Protein AF-A0A962AYL9-F1 (afdb_monomer)

Mean predicted aligned error: 18.07 Å

Foldseek 3Di:
DDDDDDDDDDDDDDDDDDDDDDDDDDDDDDDDDDDDDDDDDDDDDDDDDDDDPDPPPPPPPPPQQKAKAKDWDFADDPDDPDDTDTWIKIKIKGFDADLLRATQKMWIWIATPVVRWIKIKMWHFDDPDPQFDAPVPDDPPDGGDGQDDDDPDDDDDDFKWKDFDPDPDTDGWGFDDADNGTTMTMDTDDVVVVVSLQPGQWIWMFGAGPVRDTDTRDIGGSVCVNVNVVHDHDDPVVVVVVSVVVNVVSVVVVVVVVVVVVVVVVVVVPPPPPDDDDDD

Sequence (280 aa):
MQNSSQQSRGIARPALILGGLAGMSLALVFAMTVPVFAQAEKKAPAKPAAKKAAPAKKKDGAQNIWVKLCGKQTVAPKKQGDKPTQRELCSTQVESLDPLGRFHIVVRLAKVTSTKEQALEVSLPHLPIPVFAREKGAPKDAKPKQVGARSSSFIIPAGVRVKVDDDKDAIKLNFGACDPFGCLASAAVDDKVIKRLKSGKQIAIHAIDISGVAIPFQVLPLTGFTAAYDGKAIDAKTFADGRKALYQQIEANRKAALEQMRMQQEATKDPAKKAAPAKK

Radius of gyration: 34.33 Å; Cα contacts (8 Å, |Δi|>4): 352; chains: 1; bounding box: 93×89×80 Å

Solvent-accessible surface area (backbone atoms only — not comparable to full-atom values): 17731 Å² total; per-residue (Å²): 135,88,80,90,81,90,80,94,83,83,91,79,87,88,87,84,92,86,88,89,85,88,86,80,90,83,90,86,88,86,86,86,88,86,81,90,86,88,85,82,89,82,89,86,85,89,83,82,90,75,84,75,74,73,80,76,77,78,71,90,60,85,72,53,67,32,43,18,42,61,46,78,44,74,41,78,46,96,49,97,87,54,73,67,47,76,41,48,36,37,29,36,31,36,73,44,61,44,87,85,61,47,70,53,36,37,42,33,41,39,33,34,68,87,77,69,48,33,32,43,34,40,36,35,44,73,73,90,58,60,36,56,42,68,62,94,84,63,60,95,83,62,74,60,46,80,50,56,82,66,92,82,86,82,87,90,66,49,30,34,36,42,21,48,58,87,52,90,68,57,50,68,24,41,66,77,50,71,59,100,71,25,35,36,20,39,29,81,48,54,73,66,57,50,52,49,52,55,74,32,62,29,37,39,38,23,45,24,43,77,87,70,49,73,44,79,74,53,73,45,72,29,64,42,37,49,58,20,63,76,42,76,59,53,55,70,66,61,51,51,53,52,50,52,52,50,51,52,49,37,52,51,52,47,53,52,51,52,52,51,52,50,54,52,52,60,64,66,71,66,81,81,86,83,83,80,79,91,78,130

pLDDT: mean 71.16, std 21.51, range [31.34, 95.25]

Nearest PDB structures (foldseek):
  3dtd-assembly1_F-1  TM=7.902E-01  e=2.410E-07  Bartonella henselae
  3dtd-assembly1_G-2  TM=7.879E-01  e=4.880E-07  Bartonella henselae
  3dtd-assembly1_C-2  TM=7.717E-01  e=3.720E-07  Bartonella henselae
  5jqm-assembly1_B  TM=3.328E-01  e=7.556E+00  Saccharomyces cerevisiae S288C
  2ant-assembly1_L  TM=1.566E-01  e=1.945E+00  Homo sapiens

Structure (mmCIF, N/CA/C/O backbone):
data_AF-A0A962AYL9-F1
#
_entry.id   AF-A0A962AYL9-F1
#
loop_
_atom_site.group_PDB
_atom_site.id
_atom_site.type_symbol
_atom_site.label_atom_id
_atom_site.label_alt_id
_atom_site.label_comp_id
_atom_site.label_asym_id
_atom_site.label_entity_id
_atom_site.label_seq_id
_atom_site.pdbx_PDB_ins_code
_atom_site.Cartn_x
_atom_site.Cartn_y
_atom_site.Cartn_z
_atom_site.occupancy
_atom_site.B_iso_or_equiv
_atom_site.auth_seq_id
_atom_site.auth_comp_id
_atom_site.auth_asym_id
_atom_site.auth_atom_id
_atom_site.pdbx_PDB_model_num
ATOM 1 N N . MET A 1 1 ? -33.327 -46.385 -20.287 1.00 36.50 1 MET A N 1
ATOM 2 C CA . MET A 1 1 ? -33.214 -47.670 -21.012 1.00 36.50 1 MET A CA 1
ATOM 3 C C . MET A 1 1 ? -31.763 -47.767 -21.485 1.00 36.50 1 MET A C 1
ATOM 5 O O . MET A 1 1 ? -31.365 -46.897 -22.241 1.00 36.50 1 MET A O 1
ATOM 9 N N . GLN A 1 2 ? -30.880 -48.401 -20.691 1.00 40.69 2 GLN A N 1
ATOM 10 C CA . GLN A 1 2 ? -30.245 -49.724 -20.947 1.00 40.69 2 GLN A CA 1
ATOM 11 C C . GLN A 1 2 ? -29.537 -49.772 -22.317 1.00 40.69 2 GLN A C 1
ATOM 13 O O . GLN A 1 2 ? -30.178 -49.511 -23.322 1.00 40.69 2 GLN A O 1
ATOM 18 N N . ASN A 1 3 ? -28.231 -50.047 -22.435 1.00 31.53 3 ASN A N 1
ATOM 19 C CA . ASN A 1 3 ? -27.569 -51.332 -22.142 1.00 31.53 3 ASN A CA 1
ATOM 20 C C . ASN A 1 3 ? -26.022 -51.135 -22.221 1.00 31.53 3 ASN A C 1
ATOM 22 O O . ASN A 1 3 ? -25.577 -50.410 -23.107 1.00 31.53 3 ASN A O 1
ATOM 26 N N . SER A 1 4 ? -25.207 -51.528 -21.223 1.00 43.94 4 SER A N 1
ATOM 27 C CA . SER A 1 4 ? -24.360 -52.760 -21.131 1.00 43.94 4 SER A CA 1
ATOM 28 C C . SER A 1 4 ? -23.570 -53.098 -22.414 1.00 43.94 4 SER A C 1
ATOM 30 O O . SER A 1 4 ? -24.131 -53.009 -23.493 1.00 43.94 4 SER A O 1
ATOM 32 N N . SER A 1 5 ? -22.334 -53.608 -22.462 1.00 44.56 5 SER A N 1
ATOM 33 C CA . SER A 1 5 ? -21.314 -54.103 -21.516 1.00 44.56 5 SER A CA 1
ATOM 34 C C . SER A 1 5 ? -20.246 -54.836 -22.368 1.00 44.56 5 SER A C 1
ATOM 36 O O . SER A 1 5 ? -20.579 -55.251 -23.474 1.00 44.56 5 SER A O 1
ATOM 38 N N . GLN A 1 6 ? -19.071 -55.135 -21.783 1.00 44.03 6 GLN A N 1
ATOM 39 C CA . GLN A 1 6 ? -18.087 -56.177 -22.187 1.00 44.03 6 GLN A CA 1
ATOM 40 C C . GLN A 1 6 ? -17.076 -55.842 -23.308 1.00 44.03 6 GLN A C 1
ATOM 42 O O . GLN A 1 6 ? -17.406 -55.118 -24.231 1.00 44.03 6 GLN A O 1
ATOM 47 N N . GLN A 1 7 ? -15.827 -56.342 -23.351 1.00 42.25 7 GLN A N 1
ATOM 48 C CA . GLN A 1 7 ? -14.963 -57.209 -22.510 1.00 42.25 7 GLN A CA 1
ATOM 49 C C . GLN A 1 7 ? -13.513 -57.063 -23.060 1.00 42.25 7 GLN A C 1
ATOM 51 O O . GLN A 1 7 ? -13.340 -56.878 -24.257 1.00 42.25 7 GLN A O 1
ATOM 56 N N . SER A 1 8 ? -12.469 -56.989 -22.223 1.00 38.44 8 SER A N 1
ATOM 57 C CA . SER A 1 8 ? -11.479 -58.055 -21.914 1.00 38.44 8 SER A CA 1
ATOM 58 C C . SER A 1 8 ? -10.698 -58.700 -23.082 1.00 38.44 8 SER A C 1
ATOM 60 O O . SER A 1 8 ? -11.289 -59.369 -23.922 1.00 38.44 8 SER A O 1
ATOM 62 N N . ARG A 1 9 ? -9.357 -58.578 -23.028 1.00 39.06 9 ARG A N 1
ATOM 63 C CA . ARG A 1 9 ? -8.266 -59.525 -23.410 1.00 39.06 9 ARG A CA 1
ATOM 64 C C . ARG A 1 9 ? -6.948 -58.745 -23.199 1.00 39.06 9 ARG A C 1
ATOM 66 O O . ARG A 1 9 ? -6.816 -57.667 -23.754 1.00 39.06 9 ARG A O 1
ATOM 73 N N . GLY A 1 10 ? -5.982 -59.084 -22.346 1.00 33.75 10 GLY A N 1
ATOM 74 C CA . GLY A 1 10 ? -5.480 -60.383 -21.906 1.00 33.75 10 GLY A CA 1
ATOM 75 C C . GLY A 1 10 ? -4.159 -60.683 -22.634 1.00 33.75 10 GLY A C 1
ATOM 76 O O . GLY A 1 10 ? -4.129 -60.540 -23.850 1.00 33.75 10 GLY A O 1
ATOM 77 N N . ILE A 1 11 ? -3.154 -61.189 -21.893 1.00 39.00 11 ILE A N 1
ATOM 78 C CA . ILE A 1 11 ? -1.879 -61.813 -22.344 1.00 39.00 11 ILE A CA 1
ATOM 79 C C . ILE A 1 11 ? -0.700 -60.825 -22.497 1.00 39.00 11 ILE A C 1
ATOM 81 O O . ILE A 1 11 ? -0.854 -59.787 -23.118 1.00 39.00 11 ILE A O 1
ATOM 85 N N . ALA A 1 12 ? 0.547 -61.062 -22.079 1.00 34.09 12 ALA A N 1
ATOM 86 C CA . ALA A 1 12 ? 1.230 -61.845 -21.040 1.00 34.09 12 ALA A CA 1
ATOM 87 C C . ALA A 1 12 ? 2.724 -61.447 -21.148 1.00 34.09 12 ALA A C 1
ATOM 89 O O . ALA A 1 12 ? 3.190 -61.067 -22.221 1.00 34.09 12 ALA A O 1
ATOM 90 N N . ARG A 1 13 ? 3.478 -61.531 -20.046 1.00 45.16 13 ARG A N 1
ATOM 91 C CA . ARG A 1 13 ? 4.953 -61.434 -20.024 1.00 45.16 13 ARG A CA 1
ATOM 92 C C . ARG A 1 13 ? 5.595 -62.627 -20.757 1.00 45.16 13 ARG A C 1
ATOM 94 O O . ARG A 1 13 ? 4.969 -63.683 -20.835 1.00 45.16 13 ARG A O 1
ATOM 101 N N . PRO A 1 14 ? 6.878 -62.517 -21.143 1.00 46.50 14 PRO A N 1
ATOM 102 C CA . PRO A 1 14 ? 7.852 -63.299 -20.377 1.00 46.50 14 PRO A CA 1
ATOM 103 C C . PRO A 1 14 ? 9.180 -62.582 -20.088 1.00 46.50 14 PRO A C 1
ATOM 105 O O . PRO A 1 14 ? 9.607 -61.660 -20.778 1.00 46.50 14 PRO A O 1
ATOM 108 N N . ALA A 1 15 ? 9.819 -63.070 -19.028 1.00 39.53 15 ALA A N 1
ATOM 109 C CA . ALA A 1 15 ? 11.219 -62.896 -18.669 1.00 39.53 15 ALA A CA 1
ATOM 110 C C . ALA A 1 15 ? 11.976 -64.200 -18.991 1.00 39.53 15 ALA A C 1
ATOM 112 O O . ALA A 1 15 ? 11.380 -65.257 -18.812 1.00 39.53 15 ALA A O 1
ATOM 113 N N . LEU A 1 16 ? 13.251 -64.131 -19.406 1.00 38.41 16 LEU A N 1
ATOM 114 C CA . LEU A 1 16 ? 14.389 -64.964 -18.941 1.00 38.41 16 LEU A CA 1
ATOM 115 C C . LEU A 1 16 ? 15.680 -64.572 -19.720 1.00 38.41 16 LEU A C 1
ATOM 117 O O . LEU A 1 16 ? 15.619 -64.485 -20.940 1.00 38.41 16 LEU A O 1
ATOM 121 N N . ILE A 1 17 ? 16.747 -64.041 -19.095 1.00 39.75 17 ILE A N 1
ATOM 122 C CA . ILE A 1 17 ? 17.986 -64.674 -18.545 1.00 39.75 17 ILE A CA 1
ATOM 123 C C . ILE A 1 17 ? 18.868 -65.426 -19.585 1.00 39.75 17 ILE A C 1
ATOM 125 O O . ILE A 1 17 ? 18.411 -66.434 -20.107 1.00 39.75 17 ILE A O 1
ATOM 129 N N . LEU A 1 18 ? 20.138 -65.006 -19.814 1.00 37.59 18 LEU A N 1
ATOM 130 C CA . LEU A 1 18 ? 21.408 -65.674 -19.380 1.00 37.59 18 LEU A CA 1
ATOM 131 C C . LEU A 1 18 ? 22.696 -65.183 -20.103 1.00 37.59 18 LEU A C 1
ATOM 133 O O . LEU A 1 18 ? 22.715 -65.068 -21.321 1.00 37.59 18 LEU A O 1
ATOM 137 N N . GLY A 1 19 ? 23.790 -65.054 -19.326 1.00 31.81 19 GLY A N 1
ATOM 138 C CA . GLY A 1 19 ? 25.213 -65.155 -19.736 1.00 31.81 19 GLY A CA 1
ATOM 139 C C . GLY A 1 19 ? 25.899 -63.833 -20.128 1.00 31.81 19 GLY A C 1
ATOM 140 O O . GLY A 1 19 ? 25.446 -63.169 -21.042 1.00 31.81 19 GLY A O 1
ATOM 141 N N . GLY A 1 20 ? 26.982 -63.332 -19.521 1.00 32.75 20 GLY A N 1
ATOM 142 C CA . GLY A 1 20 ? 28.014 -63.927 -18.668 1.00 32.75 20 GLY A CA 1
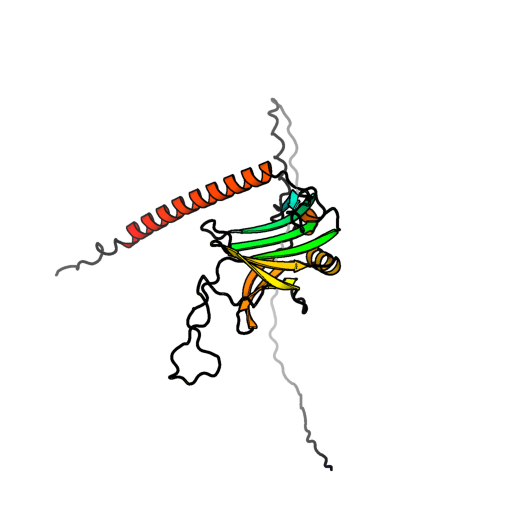ATOM 143 C C . GLY A 1 20 ? 29.358 -63.940 -19.410 1.00 32.75 20 GLY A C 1
ATOM 144 O O . GLY A 1 20 ? 29.545 -64.801 -20.256 1.00 32.75 20 GLY A O 1
ATOM 145 N N . LEU A 1 21 ? 30.282 -63.020 -19.092 1.00 41.59 21 LEU A N 1
ATOM 146 C CA . LEU A 1 21 ? 31.730 -63.184 -19.306 1.00 41.59 21 LEU A CA 1
ATOM 147 C C . LEU A 1 21 ? 32.519 -62.219 -18.405 1.00 41.59 21 LEU A C 1
ATOM 149 O O . LEU A 1 21 ? 32.206 -61.036 -18.289 1.00 41.59 21 LEU A O 1
ATOM 153 N N . ALA A 1 22 ? 33.504 -62.796 -17.727 1.00 40.44 22 ALA A N 1
ATOM 154 C CA . ALA A 1 22 ? 34.350 -62.221 -16.697 1.00 40.44 22 ALA A CA 1
ATOM 155 C C . ALA A 1 22 ? 35.503 -61.371 -17.265 1.00 40.44 22 ALA A C 1
ATOM 157 O O . ALA A 1 22 ? 35.997 -61.633 -18.358 1.00 40.44 22 ALA A O 1
ATOM 158 N N . GLY A 1 23 ? 35.983 -60.413 -16.467 1.00 34.97 23 GLY A N 1
ATOM 159 C CA . GLY A 1 23 ? 37.233 -59.679 -16.681 1.00 34.97 23 GLY A CA 1
ATOM 160 C C . GLY A 1 23 ? 37.658 -58.974 -15.390 1.00 34.97 23 GLY A C 1
ATOM 161 O O . GLY A 1 23 ? 36.925 -58.143 -14.866 1.00 34.97 23 GLY A O 1
ATOM 162 N N . MET A 1 24 ? 38.801 -59.385 -14.845 1.00 40.66 24 MET A N 1
ATOM 163 C CA . MET A 1 24 ? 39.304 -59.145 -13.486 1.00 40.66 24 MET A CA 1
ATOM 164 C C . MET A 1 24 ? 40.295 -57.960 -13.428 1.00 40.66 24 MET A C 1
ATOM 166 O O . MET A 1 24 ? 41.057 -57.782 -14.373 1.00 40.66 24 MET A O 1
ATOM 170 N N . SER A 1 25 ? 40.354 -57.281 -12.267 1.00 37.94 25 SER A N 1
ATOM 171 C CA . SER A 1 25 ? 41.469 -56.450 -11.729 1.00 37.94 25 SER A CA 1
ATOM 172 C C . SER A 1 25 ? 41.687 -55.059 -12.371 1.00 37.94 25 SER A C 1
ATOM 174 O O . SER A 1 25 ? 41.679 -54.925 -13.583 1.00 37.94 25 SER A O 1
ATOM 176 N N . LEU A 1 26 ? 41.883 -53.945 -11.646 1.00 43.69 26 LEU A N 1
ATOM 177 C CA . LEU A 1 26 ? 42.795 -53.703 -10.517 1.00 43.69 26 LEU A CA 1
ATOM 178 C C . LEU A 1 26 ? 42.369 -52.427 -9.743 1.00 43.69 26 LEU A C 1
ATOM 180 O O . LEU A 1 26 ? 42.011 -51.419 -10.349 1.00 43.69 26 LEU A O 1
ATOM 184 N N . ALA A 1 27 ? 42.422 -52.468 -8.411 1.00 45.38 27 ALA A N 1
ATOM 185 C CA . ALA A 1 27 ? 42.154 -51.343 -7.514 1.00 45.38 27 ALA A CA 1
ATOM 186 C C . ALA A 1 27 ? 43.373 -50.413 -7.359 1.00 45.38 27 ALA A C 1
ATOM 188 O O . ALA A 1 27 ? 44.505 -50.889 -7.306 1.00 45.38 27 ALA A O 1
ATOM 189 N N . LEU A 1 28 ? 43.137 -49.107 -7.177 1.00 48.91 28 LEU A N 1
ATOM 190 C CA . LEU A 1 28 ? 44.105 -48.184 -6.572 1.00 48.91 28 LEU A CA 1
ATOM 191 C C . LEU A 1 28 ? 43.372 -47.088 -5.784 1.00 48.91 28 LEU A C 1
ATOM 193 O O . LEU A 1 28 ? 42.818 -46.141 -6.335 1.00 48.91 28 LEU A O 1
ATOM 197 N N . VAL A 1 29 ? 43.363 -47.272 -4.465 1.00 46.53 29 VAL A N 1
ATOM 198 C CA . VAL A 1 29 ? 43.016 -46.282 -3.442 1.00 46.53 29 VAL A CA 1
ATOM 199 C C . VAL A 1 29 ? 44.312 -45.576 -3.050 1.00 46.53 29 VAL A C 1
ATOM 201 O O . VAL A 1 29 ? 45.278 -46.248 -2.698 1.00 46.53 29 VAL A O 1
ATOM 204 N N . PHE A 1 30 ? 44.337 -44.243 -3.060 1.00 41.88 30 PHE A N 1
ATOM 205 C CA . PHE A 1 30 ? 45.386 -43.466 -2.396 1.00 41.88 30 PHE A CA 1
ATOM 206 C C . PHE A 1 30 ? 44.745 -42.343 -1.577 1.00 41.88 30 PHE A C 1
ATOM 208 O O . PHE A 1 30 ? 44.379 -41.289 -2.091 1.00 41.88 30 PHE A O 1
ATOM 215 N N . ALA A 1 31 ? 44.596 -42.608 -0.281 1.00 44.22 31 ALA A N 1
ATOM 216 C CA . ALA A 1 31 ? 44.449 -41.603 0.758 1.00 44.22 31 ALA A CA 1
ATOM 217 C C . ALA A 1 31 ? 45.795 -41.528 1.492 1.00 44.22 31 ALA A C 1
ATOM 219 O O . ALA A 1 31 ? 46.273 -42.546 1.987 1.00 44.22 31 ALA A O 1
ATOM 220 N N . MET A 1 32 ? 46.409 -40.346 1.562 1.00 49.62 32 MET A N 1
ATOM 221 C CA . MET A 1 32 ? 47.553 -40.096 2.442 1.00 49.62 32 MET A CA 1
ATOM 222 C C . MET A 1 32 ? 47.288 -38.864 3.306 1.00 49.62 32 MET A C 1
ATOM 224 O O . MET A 1 32 ? 47.336 -37.726 2.851 1.00 49.62 32 MET A O 1
ATOM 228 N N . THR A 1 33 ? 47.011 -39.138 4.576 1.00 47.88 33 THR A N 1
ATOM 229 C CA . THR A 1 33 ? 47.209 -38.255 5.727 1.00 47.88 33 THR A CA 1
ATOM 230 C C . THR A 1 33 ? 48.616 -38.486 6.283 1.00 47.88 33 THR A C 1
ATOM 232 O O . THR A 1 33 ? 49.003 -39.642 6.449 1.00 47.88 33 THR A O 1
ATOM 235 N N . VAL A 1 34 ? 49.348 -37.425 6.640 1.00 48.75 34 VAL A N 1
ATOM 236 C CA . VAL A 1 34 ? 50.609 -37.512 7.407 1.00 48.75 34 VAL A CA 1
ATOM 237 C C . VAL A 1 34 ? 50.521 -36.602 8.652 1.00 48.75 34 VAL A C 1
ATOM 239 O O . VAL A 1 34 ? 49.951 -35.514 8.531 1.00 48.75 34 VAL A O 1
ATOM 242 N N . PRO A 1 35 ? 51.028 -37.014 9.839 1.00 50.47 35 PRO A N 1
ATOM 243 C CA . PRO A 1 35 ? 50.846 -36.312 11.114 1.00 50.47 35 PRO A CA 1
ATOM 244 C C . PRO A 1 35 ? 52.069 -35.490 11.599 1.00 50.47 35 PRO A C 1
ATOM 246 O O . PRO A 1 35 ? 53.204 -35.795 11.261 1.00 50.47 35 PRO A O 1
ATOM 249 N N . VAL A 1 36 ? 51.771 -34.476 12.434 1.00 40.12 36 VAL A N 1
ATOM 250 C CA . VAL A 1 36 ? 52.426 -34.001 13.689 1.00 40.12 36 VAL A CA 1
ATOM 251 C C . VAL A 1 36 ? 53.965 -33.831 13.753 1.00 40.12 36 VAL A C 1
ATOM 253 O O . VAL A 1 36 ? 54.686 -34.810 13.656 1.00 40.12 36 VAL A O 1
ATOM 256 N N . PHE A 1 37 ? 54.462 -32.624 14.101 1.00 35.84 37 PHE A N 1
ATOM 257 C CA . PHE A 1 37 ? 55.202 -32.326 15.358 1.00 35.84 37 PHE A CA 1
ATOM 258 C C . PHE A 1 37 ? 55.574 -30.832 15.522 1.00 35.84 37 PHE A C 1
ATOM 260 O O . PHE A 1 37 ? 55.647 -30.060 14.5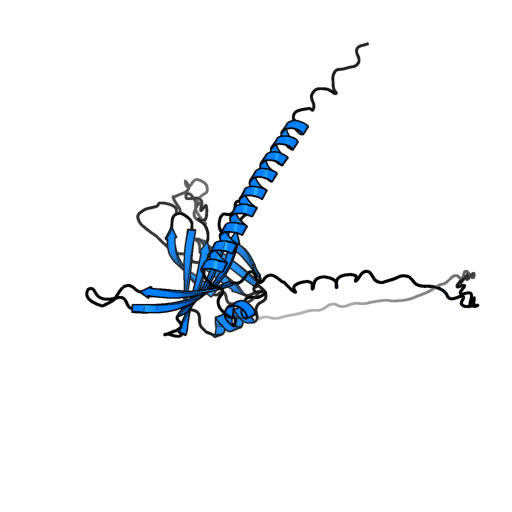73 1.00 35.84 37 PHE A O 1
ATOM 267 N N . ALA A 1 38 ? 55.736 -30.458 16.791 1.00 37.41 38 ALA A N 1
ATOM 268 C CA . ALA A 1 38 ? 55.813 -29.134 17.400 1.00 37.41 38 ALA A CA 1
ATOM 269 C C . ALA A 1 38 ? 57.053 -28.270 17.076 1.00 37.41 38 ALA A C 1
ATOM 271 O O . ALA A 1 38 ? 58.167 -28.776 16.984 1.00 37.41 38 ALA A O 1
ATOM 272 N N . GLN A 1 39 ? 56.880 -26.940 17.108 1.00 38.06 39 GLN A N 1
ATOM 273 C CA . GLN A 1 39 ? 57.927 -26.003 17.535 1.00 38.06 39 GLN A CA 1
ATOM 274 C C . GLN A 1 39 ? 57.373 -24.965 18.518 1.00 38.06 39 GLN A C 1
ATOM 276 O O . GLN A 1 39 ? 56.284 -24.422 18.347 1.00 38.06 39 GLN A O 1
ATOM 281 N N . ALA A 1 40 ? 58.160 -24.766 19.573 1.00 36.22 40 ALA A N 1
ATOM 282 C CA . ALA A 1 40 ? 57.870 -24.043 20.797 1.00 36.22 40 ALA A CA 1
ATOM 283 C C . ALA A 1 40 ? 58.042 -22.514 20.700 1.00 36.22 40 ALA A C 1
ATOM 285 O O . ALA A 1 40 ? 58.747 -21.986 19.841 1.00 36.22 40 ALA A O 1
ATOM 286 N N . GLU A 1 41 ? 57.406 -21.842 21.663 1.00 39.25 41 GLU A N 1
ATOM 287 C CA . GLU A 1 41 ? 57.450 -20.419 22.012 1.00 39.25 41 GLU A CA 1
ATOM 288 C C . GLU A 1 41 ? 58.846 -19.769 22.061 1.00 39.25 41 GLU A C 1
ATOM 290 O O . GLU A 1 41 ? 59.763 -20.270 22.711 1.00 39.25 41 GLU A O 1
ATOM 295 N N . LYS A 1 42 ? 58.923 -18.525 21.559 1.00 35.53 42 LYS A N 1
ATOM 296 C CA . LYS A 1 42 ? 59.672 -17.428 22.199 1.00 35.53 42 LYS A CA 1
ATOM 297 C C . LYS A 1 42 ? 58.853 -16.121 22.186 1.00 35.53 42 LYS A C 1
ATOM 299 O O . LYS A 1 42 ? 58.600 -15.537 21.138 1.00 35.53 42 LYS A O 1
ATOM 304 N N . LYS A 1 43 ? 58.466 -15.678 23.389 1.00 31.34 43 LYS A N 1
ATOM 305 C CA . LYS A 1 43 ? 58.089 -14.304 23.824 1.00 31.34 43 LYS A CA 1
ATOM 306 C C . LYS A 1 43 ? 59.358 -13.412 23.752 1.00 31.34 43 LYS A C 1
ATOM 308 O O . LYS A 1 43 ? 60.439 -13.969 23.891 1.00 31.34 43 LYS A O 1
ATOM 313 N N . ALA A 1 44 ? 59.420 -12.082 23.603 1.00 32.16 44 ALA A N 1
ATOM 314 C CA . ALA A 1 44 ? 58.572 -10.884 23.786 1.00 32.16 44 ALA A CA 1
ATOM 315 C C . ALA A 1 44 ? 59.311 -9.688 23.065 1.00 32.16 44 ALA A C 1
ATOM 317 O O . ALA A 1 44 ? 60.353 -9.976 22.474 1.00 32.16 44 ALA A O 1
ATOM 318 N N . PRO A 1 45 ? 58.940 -8.374 23.127 1.00 40.00 45 PRO A N 1
ATOM 319 C CA . PRO A 1 45 ? 57.900 -7.704 23.916 1.00 40.00 45 PRO A CA 1
ATOM 320 C C . PRO A 1 45 ? 57.018 -6.676 23.158 1.00 40.00 45 PRO A C 1
ATOM 322 O O . PRO A 1 45 ? 57.204 -6.347 21.991 1.00 40.00 45 PRO A O 1
ATOM 325 N N . ALA A 1 46 ? 56.021 -6.177 23.890 1.00 41.59 46 ALA A N 1
ATOM 326 C CA . ALA A 1 46 ? 54.949 -5.281 23.474 1.00 41.59 46 ALA A CA 1
ATOM 327 C C . ALA A 1 46 ? 55.328 -3.784 23.392 1.00 41.59 46 ALA A C 1
ATOM 329 O O . ALA A 1 46 ? 56.133 -3.287 24.177 1.00 41.59 46 ALA A O 1
ATOM 330 N N . LYS A 1 47 ? 54.611 -3.045 22.529 1.00 34.25 47 LYS A N 1
ATOM 331 C CA . LYS A 1 47 ? 54.275 -1.608 22.659 1.00 34.25 47 LYS A CA 1
ATOM 332 C C . LYS A 1 47 ? 52.883 -1.359 22.018 1.00 34.25 47 LYS A C 1
ATOM 334 O O . LYS A 1 47 ? 52.405 -2.234 21.300 1.00 34.25 47 LYS A O 1
ATOM 339 N N . PRO A 1 48 ? 52.159 -0.269 22.338 1.00 36.28 48 PRO A N 1
ATOM 340 C CA . PRO A 1 48 ? 50.856 -0.343 22.994 1.00 36.28 48 PRO A CA 1
ATOM 341 C C . PRO A 1 48 ? 49.664 -0.082 22.061 1.00 36.28 48 PRO A C 1
ATOM 343 O O . PRO A 1 48 ? 49.791 0.441 20.960 1.00 36.28 48 PRO A O 1
ATOM 346 N N . ALA A 1 49 ? 48.493 -0.439 22.584 1.00 37.22 49 ALA A N 1
ATOM 347 C CA . ALA A 1 49 ? 47.152 -0.341 22.025 1.00 37.22 49 ALA A CA 1
ATOM 348 C C . ALA A 1 49 ? 46.846 0.866 21.111 1.00 37.22 49 ALA A C 1
ATOM 350 O O . ALA A 1 49 ? 46.886 2.017 21.538 1.00 37.22 49 ALA A O 1
ATOM 351 N N . ALA A 1 50 ? 46.311 0.564 19.924 1.00 37.00 50 ALA A N 1
ATOM 352 C CA . ALA A 1 50 ? 45.294 1.382 19.274 1.00 37.00 50 ALA A CA 1
ATOM 353 C C . ALA A 1 50 ? 43.988 0.573 19.255 1.00 37.00 50 ALA A C 1
ATOM 355 O O . ALA A 1 50 ? 43.905 -0.499 18.655 1.00 37.00 50 ALA A O 1
ATOM 356 N N . LYS A 1 51 ? 42.981 1.066 19.982 1.00 40.78 51 LYS A N 1
ATOM 357 C CA . LYS A 1 51 ? 41.633 0.494 20.063 1.00 40.78 51 LYS A CA 1
ATOM 358 C C . LYS A 1 51 ? 41.065 0.343 18.649 1.00 40.78 51 LYS A C 1
ATOM 360 O O . LYS A 1 51 ? 40.698 1.334 18.022 1.00 40.78 51 LYS A O 1
ATOM 365 N N . LYS A 1 52 ? 40.963 -0.892 18.153 1.00 34.19 52 LYS A N 1
ATOM 366 C CA . LYS A 1 52 ? 40.159 -1.189 16.967 1.00 34.19 52 LYS A CA 1
ATOM 367 C C . LYS A 1 52 ? 38.702 -0.987 17.372 1.00 34.19 52 LYS A C 1
ATOM 369 O O . LYS A 1 52 ? 38.180 -1.717 18.212 1.00 34.19 52 LYS A O 1
ATOM 374 N N . ALA A 1 53 ? 38.104 0.072 16.834 1.00 37.84 53 ALA A N 1
ATOM 375 C CA . ALA A 1 53 ? 36.690 0.362 16.962 1.00 37.84 53 ALA A CA 1
ATOM 376 C C . ALA A 1 53 ? 35.886 -0.906 16.654 1.00 37.84 53 ALA A C 1
ATOM 378 O O . ALA A 1 53 ? 36.136 -1.588 15.656 1.00 37.84 53 ALA A O 1
ATOM 379 N N . ALA A 1 54 ? 34.958 -1.225 17.555 1.00 36.50 54 ALA A N 1
ATOM 380 C CA . ALA A 1 54 ? 34.019 -2.316 17.385 1.00 36.50 54 ALA A CA 1
ATOM 381 C C . ALA A 1 54 ? 33.353 -2.210 16.002 1.00 36.50 54 ALA A C 1
ATOM 383 O O . ALA A 1 54 ? 33.001 -1.099 15.589 1.00 36.50 54 ALA A O 1
ATOM 384 N N . PRO A 1 55 ? 33.176 -3.328 15.278 1.00 36.12 55 PRO A N 1
ATOM 385 C CA . PRO A 1 55 ? 32.469 -3.303 14.012 1.00 36.12 55 PRO A CA 1
ATOM 386 C C . PRO A 1 55 ? 31.078 -2.729 14.264 1.00 36.12 55 PRO A C 1
ATOM 388 O O . PRO A 1 55 ? 30.340 -3.201 15.134 1.00 36.12 55 PRO A O 1
ATOM 391 N N . ALA A 1 56 ? 30.764 -1.661 13.529 1.00 37.91 56 ALA A N 1
ATOM 392 C CA . ALA A 1 56 ? 29.462 -1.029 13.537 1.00 37.91 56 ALA A CA 1
ATOM 393 C C . ALA A 1 56 ? 28.397 -2.120 13.420 1.00 37.91 56 ALA A C 1
ATOM 395 O O . ALA A 1 56 ? 28.409 -2.914 12.475 1.00 37.91 56 ALA A O 1
ATOM 396 N N . LYS A 1 57 ? 27.510 -2.167 14.420 1.00 33.16 57 LYS A N 1
ATOM 397 C CA . LYS A 1 57 ? 26.313 -2.998 14.405 1.00 33.16 57 LYS A CA 1
ATOM 398 C C . LYS A 1 57 ? 25.672 -2.844 13.030 1.00 33.16 57 LYS A C 1
ATOM 400 O O . LYS A 1 57 ? 25.224 -1.750 12.678 1.00 33.16 57 LYS A O 1
ATOM 405 N N . LYS A 1 58 ? 25.648 -3.936 12.263 1.00 35.31 58 LYS A N 1
ATOM 406 C CA . LYS A 1 58 ? 24.710 -4.082 11.156 1.00 35.31 58 LYS A CA 1
ATOM 407 C C . LYS A 1 58 ? 23.349 -3.778 11.764 1.00 35.31 58 LYS A C 1
ATOM 409 O O . LYS A 1 58 ? 22.911 -4.473 12.674 1.00 35.31 58 LYS A O 1
ATOM 414 N N . LYS A 1 59 ? 22.748 -2.662 11.356 1.00 33.59 59 LYS A N 1
ATOM 415 C CA . LYS A 1 59 ? 21.339 -2.429 11.632 1.00 33.59 59 LYS A CA 1
ATOM 416 C C . LYS A 1 59 ? 20.620 -3.557 10.912 1.00 33.59 59 LYS A C 1
ATOM 418 O O . LYS A 1 59 ? 20.633 -3.589 9.683 1.00 33.59 59 LYS A O 1
ATOM 423 N N . ASP A 1 60 ? 20.066 -4.484 11.679 1.00 44.56 60 ASP A N 1
ATOM 424 C CA . ASP A 1 60 ? 19.051 -5.404 11.197 1.00 44.56 60 ASP A CA 1
ATOM 425 C C . ASP A 1 60 ? 17.933 -4.544 10.611 1.00 44.56 60 ASP A C 1
ATOM 427 O O . ASP A 1 60 ? 17.185 -3.862 11.308 1.00 44.56 60 ASP A O 1
ATOM 431 N N . GLY A 1 61 ? 17.941 -4.460 9.291 1.00 36.53 61 GLY A N 1
ATOM 432 C CA . GLY A 1 61 ? 17.129 -3.547 8.517 1.00 36.53 61 GLY A CA 1
ATOM 433 C C . GLY A 1 61 ? 16.728 -4.250 7.244 1.00 36.53 61 GLY A C 1
ATOM 434 O O . GLY A 1 61 ? 17.060 -3.796 6.154 1.00 36.53 61 GLY A O 1
ATOM 435 N N . ALA A 1 62 ? 15.989 -5.351 7.382 1.00 39.41 62 ALA A N 1
ATOM 436 C CA . ALA A 1 62 ? 14.948 -5.625 6.407 1.00 39.41 62 ALA A CA 1
ATOM 437 C C . ALA A 1 62 ? 14.022 -4.400 6.457 1.00 39.41 62 ALA A C 1
ATOM 439 O O . ALA A 1 62 ? 13.165 -4.301 7.334 1.00 39.41 62 ALA A O 1
ATOM 440 N N . GLN A 1 63 ? 14.318 -3.385 5.638 1.00 55.81 63 GLN A N 1
ATOM 441 C CA . GLN A 1 63 ? 13.571 -2.137 5.646 1.00 55.81 63 GLN A CA 1
ATOM 442 C C . GLN A 1 63 ? 12.131 -2.481 5.302 1.00 55.81 63 GLN A C 1
ATOM 444 O O . GLN A 1 63 ? 11.828 -2.950 4.207 1.00 55.81 63 GLN A O 1
ATOM 449 N N . ASN A 1 64 ? 11.260 -2.329 6.293 1.00 70.25 64 ASN A N 1
ATOM 450 C CA . ASN A 1 64 ? 9.851 -2.583 6.126 1.00 70.25 64 ASN A CA 1
ATOM 451 C C . ASN A 1 64 ? 9.304 -1.559 5.128 1.00 70.25 64 ASN A C 1
ATOM 453 O O . ASN A 1 64 ? 9.283 -0.365 5.420 1.00 70.25 64 ASN A O 1
ATOM 457 N N . ILE A 1 65 ? 8.892 -2.026 3.951 1.00 86.88 65 ILE A N 1
ATOM 458 C CA . ILE A 1 65 ? 8.295 -1.170 2.918 1.00 86.88 65 ILE A CA 1
ATOM 459 C C . ILE A 1 65 ? 6.905 -0.667 3.328 1.00 86.88 65 ILE A C 1
ATOM 461 O O . ILE A 1 65 ? 6.386 0.278 2.735 1.00 86.88 65 ILE A O 1
ATOM 465 N N . TRP A 1 66 ? 6.304 -1.301 4.339 1.00 91.81 66 TRP A N 1
ATOM 466 C CA . TRP A 1 66 ? 5.045 -0.884 4.925 1.00 91.81 66 TRP A CA 1
ATOM 467 C C . TRP A 1 66 ? 5.284 0.159 6.006 1.00 91.81 66 TRP A C 1
ATOM 469 O O . TRP A 1 66 ? 6.064 -0.037 6.940 1.00 91.81 66 TRP A O 1
ATOM 479 N N . VAL A 1 67 ? 4.542 1.253 5.911 1.00 92.75 67 VAL A N 1
ATOM 480 C CA . VAL A 1 67 ? 4.586 2.353 6.871 1.00 92.75 67 VAL A CA 1
ATOM 481 C C . VAL A 1 67 ? 3.203 2.587 7.450 1.00 92.75 67 VAL A C 1
ATOM 483 O O . VAL A 1 67 ? 2.198 2.497 6.749 1.00 92.75 67 VAL A O 1
ATOM 486 N N . LYS A 1 68 ? 3.135 2.893 8.744 1.00 94.06 68 LYS A N 1
ATOM 487 C CA . LYS A 1 68 ? 1.889 3.268 9.412 1.00 94.06 68 LYS A CA 1
ATOM 488 C C . LYS A 1 68 ? 1.893 4.755 9.702 1.00 94.06 68 LYS A C 1
ATOM 490 O O . LYS A 1 68 ? 2.788 5.242 10.381 1.00 94.06 68 LYS A O 1
ATOM 495 N N . LEU A 1 69 ? 0.884 5.457 9.213 1.00 91.50 69 LEU A N 1
ATOM 496 C CA . LEU A 1 69 ? 0.673 6.883 9.413 1.00 91.50 69 LEU A CA 1
ATOM 497 C C . LEU A 1 69 ? -0.641 7.073 10.155 1.00 91.50 69 LEU A C 1
ATOM 499 O O . LEU A 1 69 ? -1.670 6.587 9.695 1.00 91.50 69 LEU A O 1
ATOM 503 N N . CYS A 1 70 ? -0.616 7.775 11.281 1.00 90.81 70 CYS A N 1
ATOM 504 C CA . CYS A 1 70 ? -1.827 8.169 11.992 1.00 90.81 70 CYS A CA 1
ATOM 505 C C . CYS A 1 70 ? -1.947 9.690 11.975 1.00 90.81 70 CYS A C 1
ATOM 507 O O . CYS A 1 70 ? -0.959 10.398 12.165 1.00 90.81 70 CYS A O 1
ATOM 509 N N . GLY A 1 71 ? -3.155 10.186 11.739 1.00 86.62 71 GLY A N 1
ATOM 510 C CA . GLY A 1 71 ? -3.439 11.612 11.704 1.00 86.62 71 GLY A CA 1
ATOM 511 C C . GLY A 1 71 ? -4.890 11.903 12.054 1.00 86.62 71 GLY A C 1
ATOM 512 O O . GLY A 1 71 ? -5.763 11.039 11.967 1.00 86.62 71 GLY A O 1
ATOM 513 N N . LYS A 1 72 ? -5.154 13.141 12.465 1.00 82.88 72 LYS A N 1
ATOM 514 C CA . LYS A 1 72 ? -6.517 13.625 12.685 1.00 82.88 72 LYS A CA 1
ATOM 515 C C . LYS A 1 72 ? -7.075 14.088 11.346 1.00 82.88 72 LYS A C 1
ATOM 517 O O . LYS A 1 72 ? -6.554 15.028 10.755 1.00 82.88 72 LYS A O 1
ATOM 522 N N . GLN A 1 73 ? -8.126 13.430 10.878 1.00 77.00 73 GLN A N 1
ATOM 523 C CA . GLN A 1 73 ? -8.853 13.817 9.681 1.00 77.00 73 GLN A CA 1
ATOM 524 C C . GLN A 1 73 ? -10.145 14.524 10.081 1.00 77.00 73 GLN A C 1
ATOM 526 O O . GLN A 1 73 ? -10.979 13.983 10.811 1.00 77.00 73 GLN A O 1
ATOM 531 N N . THR A 1 74 ? -10.302 15.752 9.604 1.00 73.56 74 THR A N 1
ATOM 532 C CA . THR A 1 74 ? -11.528 16.528 9.774 1.00 73.56 74 THR A CA 1
ATOM 533 C C . THR A 1 74 ? -12.555 16.033 8.765 1.00 73.56 74 THR A C 1
ATOM 535 O O . THR A 1 74 ? -12.358 16.165 7.560 1.00 73.56 74 THR A O 1
ATOM 538 N N . VAL A 1 75 ? -13.640 15.432 9.246 1.00 71.12 75 VAL A N 1
ATOM 539 C CA . VAL A 1 75 ? -14.722 14.933 8.394 1.00 71.12 75 VAL A CA 1
ATOM 540 C C . VAL A 1 75 ? -15.764 16.031 8.243 1.00 71.12 75 VAL A C 1
ATOM 542 O O . VAL A 1 75 ? -16.255 16.574 9.239 1.00 71.12 75 VAL A O 1
ATOM 545 N N . ALA A 1 76 ? -16.091 16.352 6.989 1.00 67.50 76 ALA A N 1
ATOM 546 C CA . ALA A 1 76 ? -17.143 17.302 6.675 1.00 67.50 76 ALA A CA 1
ATOM 547 C C . ALA A 1 76 ? -18.480 16.832 7.281 1.00 67.50 76 ALA A C 1
ATOM 549 O O . ALA A 1 76 ? -18.783 15.632 7.265 1.00 67.50 76 ALA A O 1
ATOM 550 N N . PRO A 1 77 ? -19.271 17.752 7.847 1.00 68.81 77 PRO A N 1
ATOM 551 C CA . PRO A 1 77 ? -20.563 17.420 8.425 1.00 68.81 77 PRO A CA 1
ATOM 552 C C . PRO A 1 77 ? -21.491 16.791 7.376 1.00 68.81 77 PRO A C 1
ATOM 554 O O . PRO A 1 77 ? -21.562 17.251 6.239 1.00 68.81 77 PRO A O 1
ATOM 557 N N . LYS A 1 78 ? -22.229 15.739 7.761 1.00 65.56 78 LYS A N 1
ATOM 558 C CA . LYS A 1 78 ? -23.205 15.074 6.873 1.00 65.56 78 LYS A CA 1
ATOM 559 C C . LYS A 1 78 ? -24.471 15.908 6.643 1.00 65.56 78 LYS A C 1
ATOM 561 O O . LYS A 1 78 ? -25.237 15.592 5.739 1.00 65.56 78 LYS A O 1
ATOM 566 N N . LYS A 1 79 ? -24.706 16.936 7.461 1.00 71.56 79 LYS A N 1
ATOM 567 C CA . LYS A 1 79 ? -25.836 17.859 7.344 1.00 71.56 79 LYS A CA 1
ATOM 568 C C . LYS A 1 79 ? -25.334 19.296 7.335 1.00 71.56 79 LYS A C 1
ATOM 570 O O . LYS A 1 79 ? -24.393 19.646 8.046 1.00 71.56 79 LYS A O 1
ATOM 575 N N . GLN A 1 80 ? -25.978 20.125 6.525 1.00 56.19 80 GLN A N 1
ATOM 576 C CA . GLN A 1 80 ? -25.679 21.546 6.427 1.00 56.19 80 GLN A CA 1
ATOM 577 C C . GLN A 1 80 ? -26.053 22.220 7.759 1.00 56.19 80 GLN A C 1
ATOM 579 O O . GLN A 1 80 ? -27.226 22.268 8.113 1.00 56.19 80 GLN A O 1
ATOM 584 N N . GLY A 1 81 ? -25.045 22.653 8.527 1.00 65.38 81 GLY A N 1
ATOM 585 C CA . GLY A 1 81 ? -25.211 23.254 9.861 1.00 65.38 81 GLY A CA 1
ATOM 586 C C . GLY A 1 81 ? -24.505 22.518 11.008 1.00 65.38 81 GLY A C 1
ATOM 587 O O . GLY A 1 81 ? -24.299 23.115 12.063 1.00 65.38 81 GLY A O 1
ATOM 588 N N . ASP A 1 82 ? -24.067 21.270 10.810 1.00 70.75 82 ASP A N 1
ATOM 589 C CA . ASP A 1 82 ? -23.294 20.550 11.830 1.00 70.75 82 ASP A CA 1
ATOM 590 C C . ASP A 1 82 ? -21.820 20.989 11.834 1.00 70.75 82 ASP A C 1
ATOM 592 O O . ASP A 1 82 ? -21.238 21.334 10.803 1.00 70.75 82 ASP A O 1
ATOM 596 N N . LYS A 1 83 ? -21.178 20.953 13.007 1.00 67.25 83 LYS A N 1
ATOM 597 C CA . LYS A 1 83 ? -19.742 21.244 13.127 1.00 67.25 83 LYS A CA 1
ATOM 598 C C . LYS A 1 83 ? -18.908 20.080 12.567 1.00 67.25 83 LYS A C 1
ATOM 600 O O . LYS A 1 83 ? -19.274 18.918 12.759 1.00 67.25 83 LYS A O 1
ATOM 605 N N . PRO A 1 84 ? -17.766 20.358 11.913 1.00 70.62 84 PRO A N 1
ATOM 606 C CA . PRO A 1 84 ? -16.865 19.314 11.441 1.00 70.62 84 PRO A CA 1
ATOM 607 C C . PRO A 1 84 ? -16.343 18.483 12.618 1.00 70.62 84 PRO A C 1
ATOM 609 O O . PRO A 1 84 ? -15.928 19.025 13.643 1.00 70.62 84 PRO A O 1
ATOM 612 N N . THR A 1 85 ? -16.354 17.159 12.468 1.00 72.94 85 THR A N 1
ATOM 613 C CA . THR A 1 85 ? -15.886 16.239 13.516 1.00 72.94 85 THR A CA 1
ATOM 614 C C . THR A 1 85 ? -14.498 15.723 13.170 1.00 72.94 85 THR A C 1
ATOM 616 O O . THR A 1 85 ? -14.241 15.302 12.042 1.00 72.94 85 THR A O 1
ATOM 619 N N . GLN A 1 86 ? -13.578 15.764 14.133 1.00 76.44 86 GLN A N 1
ATOM 620 C CA . GLN A 1 86 ? -12.254 15.172 13.962 1.00 76.44 86 GLN A CA 1
ATOM 621 C C . GLN A 1 86 ? -12.325 13.677 14.260 1.00 76.44 86 GLN A C 1
ATOM 623 O O . GLN A 1 86 ? -12.830 13.266 15.305 1.00 76.44 86 GLN A O 1
ATOM 628 N N . ARG A 1 87 ? -11.797 12.861 13.350 1.00 80.06 87 ARG A N 1
ATOM 629 C CA . ARG A 1 87 ? -11.584 11.431 13.573 1.00 80.06 87 ARG A CA 1
ATOM 630 C C . ARG A 1 87 ? -10.106 11.130 13.443 1.00 80.06 87 ARG A C 1
ATOM 632 O O . ARG A 1 87 ? -9.453 11.604 12.521 1.00 80.06 87 ARG A O 1
ATOM 639 N N . GLU A 1 88 ? -9.575 10.342 14.363 1.00 84.56 88 GLU A N 1
ATOM 640 C CA . GLU A 1 88 ? -8.228 9.814 14.209 1.00 84.56 88 GLU A CA 1
ATOM 641 C C . GLU A 1 88 ? -8.266 8.643 13.222 1.00 84.56 88 GLU A C 1
ATOM 643 O O . GLU A 1 88 ? -9.003 7.670 13.418 1.00 84.56 88 GLU A O 1
ATOM 648 N N . LEU A 1 89 ? -7.509 8.778 12.135 1.00 89.31 89 LEU A N 1
ATOM 649 C CA . LEU A 1 89 ? -7.365 7.780 11.091 1.00 89.31 89 LEU A CA 1
ATOM 650 C C . LEU A 1 89 ? -5.927 7.278 11.101 1.00 89.31 89 LEU A C 1
ATOM 652 O O . LEU A 1 89 ? -4.987 8.045 10.894 1.00 89.31 89 LEU A O 1
ATOM 656 N N . CYS A 1 90 ? -5.767 5.979 11.313 1.00 91.50 90 CYS A N 1
ATOM 657 C CA . CYS A 1 90 ? -4.502 5.292 11.126 1.00 91.50 90 CYS A CA 1
ATOM 658 C C . CYS A 1 90 ? -4.535 4.546 9.801 1.00 91.50 90 CYS A C 1
ATOM 660 O O . CYS A 1 90 ? -5.491 3.842 9.503 1.00 91.50 90 CYS A O 1
ATOM 662 N N . SER A 1 91 ? -3.482 4.670 9.010 1.00 91.62 91 SER A N 1
ATOM 663 C CA . SER A 1 91 ? -3.363 4.018 7.719 1.00 91.62 91 SER A CA 1
ATOM 664 C C . SER A 1 91 ? -2.029 3.297 7.607 1.00 91.62 91 SER A C 1
ATOM 666 O O . SER A 1 91 ? -0.981 3.892 7.839 1.00 91.62 91 SER A O 1
ATOM 668 N N . THR A 1 92 ? -2.063 2.008 7.285 1.00 94.69 92 THR A N 1
ATOM 669 C CA . THR A 1 92 ? -0.866 1.222 6.974 1.00 94.69 92 THR A CA 1
ATOM 670 C C . THR A 1 92 ? -0.759 1.123 5.465 1.00 94.69 92 THR A C 1
ATOM 672 O O . THR A 1 92 ? -1.615 0.507 4.837 1.00 94.69 92 THR A O 1
ATOM 675 N N . GLN A 1 93 ? 0.249 1.761 4.880 1.00 92.94 93 GLN A N 1
ATOM 676 C CA . GLN A 1 93 ? 0.401 1.869 3.436 1.00 92.94 93 GLN A CA 1
ATOM 677 C C . GLN A 1 93 ? 1.743 1.339 2.948 1.00 92.94 93 GLN A C 1
ATOM 679 O O . GLN A 1 93 ? 2.750 1.400 3.652 1.00 92.94 93 GLN A O 1
ATOM 684 N N . VAL A 1 94 ? 1.741 0.871 1.709 1.00 93.00 94 VAL A N 1
ATOM 685 C CA . VAL A 1 94 ? 2.930 0.598 0.908 1.00 93.00 94 VAL A CA 1
ATOM 686 C C . VAL A 1 94 ? 2.773 1.325 -0.416 1.00 93.00 94 VAL A C 1
ATOM 688 O O . VAL A 1 94 ? 1.687 1.365 -1.002 1.00 93.00 94 VAL A O 1
ATOM 691 N N . GLU A 1 95 ? 3.865 1.910 -0.882 1.00 90.12 95 GLU A N 1
ATOM 692 C CA . GLU A 1 95 ? 3.915 2.598 -2.161 1.00 90.12 95 GLU A CA 1
ATOM 693 C C . GLU A 1 95 ? 4.991 1.960 -3.021 1.00 90.12 95 GLU A C 1
ATOM 695 O O . GLU A 1 95 ? 6.149 1.877 -2.613 1.00 90.12 95 GLU A O 1
ATOM 700 N N . SER A 1 96 ? 4.606 1.530 -4.216 1.00 88.56 96 SER A N 1
ATOM 701 C CA . SER A 1 96 ? 5.551 1.126 -5.249 1.00 88.56 96 SER A CA 1
ATOM 702 C C . SER A 1 96 ? 5.663 2.255 -6.262 1.00 88.56 96 SER A C 1
ATOM 704 O O . SER A 1 96 ? 4.644 2.759 -6.739 1.00 88.56 96 SER A O 1
ATOM 706 N N . LEU A 1 97 ? 6.891 2.678 -6.555 1.00 85.31 97 LEU A N 1
ATOM 707 C CA . LEU A 1 97 ? 7.202 3.711 -7.541 1.00 85.31 97 LEU A CA 1
ATOM 708 C C . LEU A 1 97 ? 7.832 3.061 -8.774 1.00 85.31 97 LEU A C 1
ATOM 710 O O . LEU A 1 97 ? 8.592 2.101 -8.651 1.00 85.31 97 LEU A O 1
ATOM 714 N N . ASP A 1 98 ? 7.536 3.601 -9.954 1.00 82.12 98 ASP A N 1
ATOM 715 C CA . ASP A 1 98 ? 8.245 3.241 -11.179 1.00 82.12 98 ASP A CA 1
ATOM 716 C C . ASP A 1 98 ? 9.673 3.849 -11.187 1.00 82.12 98 ASP A C 1
ATOM 718 O O . ASP A 1 98 ? 9.987 4.727 -10.374 1.00 82.12 98 ASP A O 1
ATOM 722 N N . PRO A 1 99 ? 10.566 3.429 -12.104 1.00 78.62 99 PRO A N 1
ATOM 723 C CA . PRO A 1 99 ? 11.915 3.999 -12.217 1.00 78.62 99 PRO A CA 1
ATOM 724 C C . PRO A 1 99 ? 11.952 5.503 -12.533 1.00 78.62 99 PRO A C 1
ATOM 726 O O . PRO A 1 99 ? 13.002 6.131 -12.414 1.00 78.62 99 PRO A O 1
ATOM 729 N N . LEU A 1 100 ? 10.825 6.085 -12.954 1.00 78.81 100 LEU A N 1
ATOM 730 C CA . LEU A 1 100 ? 10.672 7.512 -13.229 1.00 78.81 100 LEU A CA 1
ATOM 731 C C . LEU A 1 100 ? 10.163 8.286 -12.001 1.00 78.81 100 LEU A C 1
ATOM 733 O O . LEU A 1 100 ? 10.055 9.510 -12.057 1.00 78.81 100 LEU A O 1
ATOM 737 N N . GLY A 1 101 ? 9.868 7.598 -10.896 1.00 72.69 101 GLY A N 1
ATOM 738 C CA . GLY A 1 101 ? 9.361 8.186 -9.661 1.00 72.69 101 GLY A CA 1
ATOM 739 C C . GLY A 1 101 ? 7.865 8.472 -9.671 1.00 72.69 101 GLY A C 1
ATOM 740 O O . GLY A 1 101 ? 7.370 9.146 -8.774 1.00 72.69 101 GLY A O 1
ATOM 741 N N . ARG A 1 102 ? 7.107 7.967 -10.642 1.00 78.19 102 ARG A N 1
ATOM 742 C CA . ARG A 1 102 ? 5.643 8.025 -10.579 1.00 78.19 102 ARG A CA 1
ATOM 743 C C . ARG A 1 102 ? 5.151 6.880 -9.710 1.00 78.19 102 ARG A C 1
ATOM 745 O O . ARG A 1 102 ? 5.740 5.799 -9.719 1.00 78.19 102 ARG A O 1
ATOM 752 N N . PHE A 1 103 ? 4.084 7.095 -8.943 1.00 76.06 103 PHE A N 1
ATOM 753 C CA . PHE A 1 103 ? 3.513 5.981 -8.196 1.00 76.06 103 PHE A CA 1
ATOM 754 C C . PHE A 1 103 ? 2.945 4.963 -9.176 1.00 76.06 103 PHE A C 1
ATOM 756 O O . PHE A 1 103 ? 2.180 5.291 -10.079 1.00 76.06 103 PHE A O 1
ATOM 763 N N . HIS A 1 104 ? 3.377 3.723 -9.006 1.00 80.75 104 HIS A N 1
ATOM 764 C CA . HIS A 1 104 ? 2.897 2.609 -9.792 1.00 80.75 104 HIS A CA 1
ATOM 765 C C . HIS A 1 104 ? 1.675 1.992 -9.124 1.00 80.75 104 HIS A C 1
ATOM 767 O O . HIS A 1 104 ? 0.711 1.711 -9.814 1.00 80.75 104 HIS A O 1
ATOM 773 N N . ILE A 1 105 ? 1.684 1.821 -7.795 1.00 88.38 105 ILE A N 1
ATOM 774 C CA . ILE A 1 105 ? 0.498 1.471 -6.992 1.00 88.38 105 ILE A CA 1
ATOM 775 C C . ILE A 1 105 ? 0.711 1.947 -5.556 1.00 88.38 105 ILE A C 1
ATOM 777 O O . ILE A 1 105 ? 1.814 1.829 -5.012 1.00 88.38 105 ILE A O 1
ATOM 781 N N . VAL A 1 106 ? -0.372 2.382 -4.917 1.00 90.88 106 VAL A N 1
ATOM 782 C CA . VAL A 1 106 ? -0.429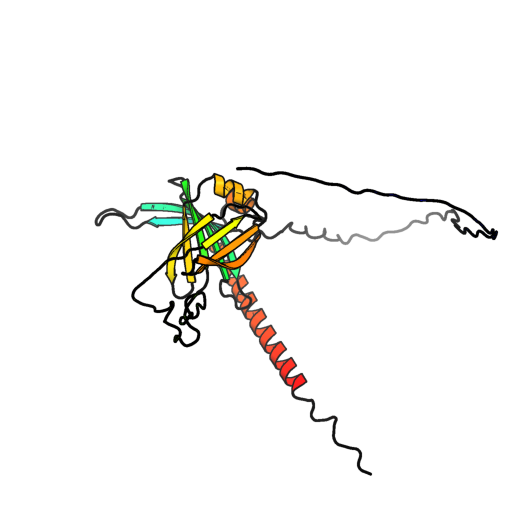 2.589 -3.467 1.00 90.88 106 VAL A CA 1
ATOM 783 C C . VAL A 1 106 ? -1.480 1.663 -2.878 1.00 90.88 106 VAL A C 1
ATOM 785 O O . VAL A 1 106 ? -2.640 1.732 -3.272 1.00 90.88 106 VAL A O 1
ATOM 788 N N . VAL A 1 107 ? -1.096 0.810 -1.930 1.00 94.00 107 VAL A N 1
ATOM 789 C CA . VAL A 1 107 ? -2.052 0.022 -1.139 1.00 94.00 107 VAL A CA 1
ATOM 790 C C . VAL A 1 107 ? -2.074 0.592 0.259 1.00 94.00 107 VAL A C 1
ATOM 792 O O . VAL A 1 107 ? -1.025 0.713 0.886 1.00 94.00 107 VAL A O 1
ATOM 795 N N . ARG A 1 108 ? -3.260 0.935 0.750 1.00 94.12 108 ARG A N 1
ATOM 796 C CA . ARG A 1 108 ? -3.475 1.516 2.069 1.00 94.12 108 ARG A CA 1
ATOM 797 C C . ARG A 1 108 ? -4.564 0.738 2.787 1.00 94.12 108 ARG A C 1
ATOM 799 O O . ARG A 1 108 ? -5.654 0.553 2.268 1.00 94.12 108 ARG A O 1
ATOM 806 N N . LEU A 1 109 ? -4.282 0.320 4.009 1.00 94.19 109 LEU A N 1
ATOM 807 C CA . LEU A 1 109 ? -5.291 -0.163 4.932 1.00 94.19 109 LEU A CA 1
ATOM 808 C C . LEU A 1 109 ? -5.607 0.948 5.927 1.00 94.19 109 LEU A C 1
ATOM 810 O O . LEU A 1 109 ? -4.803 1.236 6.813 1.00 94.19 109 LEU A O 1
ATOM 814 N N . ALA A 1 110 ? -6.757 1.583 5.751 1.00 92.12 110 ALA A N 1
ATOM 815 C CA . ALA A 1 110 ? -7.252 2.657 6.592 1.00 92.12 110 ALA A CA 1
ATOM 816 C C . ALA A 1 110 ? -8.079 2.075 7.747 1.00 92.12 110 ALA A C 1
ATOM 818 O O . ALA A 1 110 ? -8.935 1.222 7.534 1.00 92.12 110 ALA A O 1
ATOM 819 N N . LYS A 1 111 ? -7.833 2.538 8.971 1.00 89.94 111 LYS A N 1
ATOM 820 C CA . LYS A 1 111 ? -8.563 2.182 10.187 1.00 89.94 111 LYS A CA 1
ATOM 821 C C . LYS A 1 111 ? -8.959 3.448 10.923 1.00 89.94 111 LYS A C 1
ATOM 823 O O . LYS A 1 111 ? -8.105 4.227 11.351 1.00 89.94 111 LYS A O 1
ATOM 828 N N . VAL A 1 112 ? -10.257 3.625 11.115 1.00 86.31 112 VAL A N 1
ATOM 829 C CA . VAL A 1 112 ? -10.800 4.701 11.939 1.00 86.31 112 VAL A CA 1
ATOM 830 C C . VAL A 1 112 ? -10.704 4.269 13.398 1.00 86.31 112 VAL A C 1
ATOM 832 O O . VAL A 1 112 ? -11.313 3.277 13.800 1.00 86.31 112 VAL A O 1
ATOM 835 N N . THR A 1 113 ? -9.937 4.994 14.212 1.00 80.38 113 THR A N 1
ATOM 836 C CA . THR A 1 113 ? -9.688 4.605 15.610 1.00 80.38 113 THR A CA 1
ATOM 837 C C . THR A 1 113 ? -10.971 4.625 16.443 1.00 80.38 113 THR A C 1
ATOM 839 O O . THR A 1 113 ? -11.164 3.755 17.289 1.00 80.38 113 THR A O 1
ATOM 842 N N . SER A 1 114 ? -11.877 5.572 16.173 1.00 76.31 114 SER A N 1
ATOM 843 C CA . SER A 1 114 ? -13.113 5.746 16.945 1.00 76.31 114 SER A CA 1
ATOM 844 C C . SER A 1 114 ? -14.185 4.694 16.655 1.00 76.31 114 SER A C 1
ATOM 846 O O . SER A 1 114 ? -14.829 4.219 17.585 1.00 76.31 114 SER A O 1
ATOM 848 N N . THR A 1 115 ? -14.379 4.308 15.391 1.00 75.94 115 THR A N 1
ATOM 849 C CA . THR A 1 115 ? -15.433 3.359 14.980 1.00 75.94 115 THR A CA 1
ATOM 850 C C . THR A 1 115 ? -14.912 1.944 14.739 1.00 75.94 115 THR A C 1
ATOM 852 O O . THR A 1 115 ? -15.705 1.035 14.519 1.00 75.94 115 THR A O 1
ATOM 855 N N . LYS A 1 116 ? -13.586 1.738 14.779 1.00 80.12 116 LYS A N 1
ATOM 856 C CA . LYS A 1 116 ? -12.889 0.500 14.379 1.00 80.12 116 LYS A CA 1
ATOM 857 C C . LYS A 1 116 ? -13.186 0.047 12.944 1.00 80.12 116 LYS A C 1
ATOM 859 O O . LYS A 1 116 ? -12.761 -1.043 12.570 1.00 80.12 116 LYS A O 1
ATOM 864 N N . GLU A 1 117 ? -13.853 0.878 12.146 1.00 86.81 117 GLU A N 1
ATOM 865 C CA . GLU A 1 117 ? -14.112 0.626 10.734 1.00 86.81 117 GLU A CA 1
ATOM 866 C C . GLU A 1 117 ? -12.791 0.597 9.975 1.00 86.81 117 GLU A C 1
ATOM 868 O O . GLU A 1 117 ? -11.895 1.417 10.211 1.00 86.81 117 GLU A O 1
ATOM 873 N N . GLN A 1 118 ? -12.673 -0.376 9.079 1.00 90.12 118 GLN A N 1
ATOM 874 C CA . GLN A 1 118 ? -11.474 -0.604 8.295 1.00 90.12 118 GLN A CA 1
ATOM 875 C C . GLN A 1 118 ? -11.839 -0.654 6.819 1.00 90.12 118 GLN A C 1
ATOM 877 O O . GLN A 1 118 ? -12.842 -1.254 6.432 1.00 90.12 118 GLN A O 1
ATOM 882 N N . ALA A 1 119 ? -11.013 -0.025 5.995 1.00 93.25 119 ALA A N 1
ATOM 883 C CA . ALA A 1 119 ? -11.151 -0.039 4.553 1.00 93.25 119 ALA A CA 1
ATOM 884 C C . ALA A 1 119 ? -9.803 -0.357 3.914 1.00 93.25 119 ALA A C 1
ATOM 886 O O . ALA A 1 119 ? -8.775 0.218 4.280 1.00 93.25 119 ALA A O 1
ATOM 887 N N . LEU A 1 120 ? -9.817 -1.283 2.961 1.00 94.81 120 LEU A N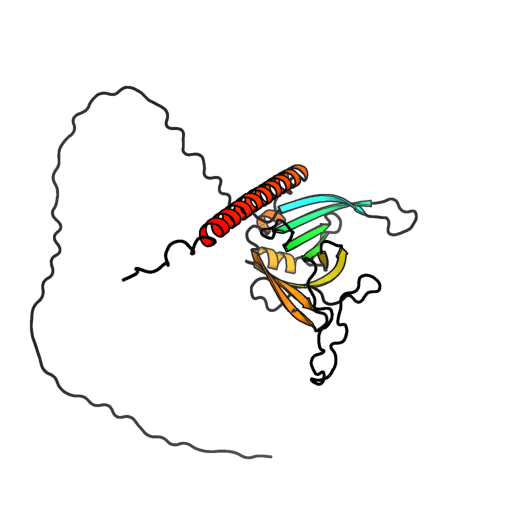 1
ATOM 888 C CA . LEU A 1 120 ? -8.687 -1.518 2.080 1.00 94.81 120 LEU A CA 1
ATOM 889 C C . LEU A 1 120 ? -8.852 -0.624 0.860 1.00 94.81 120 LEU A C 1
ATOM 891 O O . LEU A 1 120 ? -9.883 -0.658 0.192 1.00 94.81 120 LEU A O 1
ATOM 895 N N . GLU A 1 121 ? -7.819 0.149 0.578 1.00 93.06 121 GLU A N 1
ATOM 896 C CA . GLU A 1 121 ? -7.749 1.106 -0.508 1.00 93.06 121 GLU A CA 1
ATOM 897 C C . GLU A 1 121 ? -6.568 0.760 -1.413 1.00 93.06 121 GLU A C 1
ATOM 899 O O . GLU A 1 121 ? -5.463 0.472 -0.947 1.00 93.06 121 GLU A O 1
ATOM 904 N N . VAL A 1 122 ? -6.796 0.789 -2.720 1.00 93.19 122 VAL A N 1
ATOM 905 C CA . VAL A 1 122 ? -5.773 0.574 -3.740 1.00 93.19 122 VAL A CA 1
ATOM 906 C C . VAL A 1 122 ? -5.880 1.700 -4.756 1.00 93.19 122 VAL A C 1
ATOM 908 O O . VAL A 1 122 ? -6.911 1.852 -5.407 1.00 93.19 122 VAL A O 1
ATOM 911 N N . SER A 1 123 ? -4.814 2.482 -4.891 1.00 90.31 123 SER A N 1
ATOM 912 C CA . SER A 1 123 ? -4.674 3.490 -5.938 1.00 90.31 123 SER A CA 1
ATOM 913 C C . SER A 1 123 ? -3.840 2.928 -7.080 1.00 90.31 123 SER A C 1
ATOM 915 O O . SER A 1 123 ? -2.718 2.462 -6.860 1.00 90.31 123 SER A O 1
ATOM 917 N N . LEU A 1 124 ? -4.401 2.967 -8.286 1.00 88.94 124 LEU A N 1
ATOM 918 C CA . LEU A 1 124 ? -3.757 2.548 -9.528 1.00 88.94 124 LEU A CA 1
ATOM 919 C C . LEU A 1 124 ? -3.604 3.760 -10.455 1.00 88.94 124 LEU A C 1
ATOM 921 O O . LEU A 1 124 ? -4.503 4.598 -10.486 1.00 88.94 124 LEU A O 1
ATOM 925 N N . PRO A 1 125 ? -2.521 3.869 -11.238 1.00 85.50 125 PRO A N 1
ATOM 926 C CA . PRO A 1 125 ? -2.382 4.896 -12.259 1.00 85.50 125 PRO A CA 1
ATOM 927 C C . PRO A 1 125 ? -3.465 4.723 -13.322 1.00 85.50 125 PRO A C 1
ATOM 929 O O . PRO A 1 125 ? -4.102 3.669 -13.428 1.00 85.50 125 PRO A O 1
ATOM 932 N N . HIS A 1 126 ? -3.652 5.752 -14.147 1.00 79.38 126 HIS A N 1
ATOM 933 C CA . HIS A 1 126 ? -4.553 5.648 -15.285 1.00 79.38 126 HIS A CA 1
ATOM 934 C C . HIS A 1 126 ? -4.156 4.439 -16.153 1.00 79.38 126 HIS A C 1
ATOM 936 O O . HIS A 1 126 ? -3.038 4.331 -16.664 1.00 79.38 126 HIS A O 1
ATOM 942 N N . LEU A 1 127 ? -5.073 3.492 -16.324 1.00 68.81 127 LEU A N 1
ATOM 943 C CA . LEU A 1 127 ? -4.858 2.425 -17.286 1.00 68.81 127 LEU A CA 1
ATOM 944 C C . LEU A 1 127 ? -4.965 3.028 -18.690 1.00 68.81 127 LEU A C 1
ATOM 946 O O . LEU A 1 127 ? -5.957 3.709 -18.966 1.00 68.81 127 LEU A O 1
ATOM 950 N N . PRO A 1 128 ? -3.994 2.796 -19.591 1.00 58.72 128 PRO A N 1
ATOM 951 C CA . PRO A 1 128 ? -4.153 3.122 -21.000 1.00 58.72 128 PRO A CA 1
ATOM 952 C C . PRO A 1 128 ? -5.150 2.127 -21.610 1.00 58.72 128 PRO A C 1
ATOM 954 O O . PRO A 1 128 ? -4.773 1.191 -22.310 1.00 58.72 128 PRO A O 1
ATOM 957 N N . ILE A 1 129 ? -6.434 2.278 -21.279 1.00 56.97 129 ILE A N 1
ATOM 958 C CA . ILE A 1 129 ? -7.500 1.488 -21.884 1.00 56.97 129 ILE A CA 1
ATOM 959 C C . ILE A 1 129 ? -7.637 1.991 -23.322 1.00 56.97 129 ILE A C 1
ATOM 961 O O . ILE A 1 129 ? -7.845 3.193 -23.524 1.00 56.97 129 ILE A O 1
ATOM 965 N N . PRO A 1 130 ? -7.497 1.119 -24.336 1.00 52.59 130 PRO A N 1
ATOM 966 C CA . PRO A 1 130 ? -7.778 1.513 -25.699 1.00 52.59 130 PRO A CA 1
ATOM 967 C C . PRO A 1 130 ? -9.253 1.896 -25.769 1.00 52.59 130 PRO A C 1
ATOM 969 O O . PRO A 1 130 ? -10.140 1.052 -25.694 1.00 52.59 130 PRO A O 1
ATOM 972 N N . VAL A 1 131 ? -9.494 3.189 -25.960 1.00 53.31 131 VAL A N 1
ATOM 973 C CA . VAL A 1 131 ? -10.818 3.818 -26.066 1.00 53.31 131 VAL A CA 1
ATOM 974 C C . VAL A 1 131 ? -11.647 3.241 -27.217 1.00 53.31 131 VAL A C 1
ATOM 976 O O . VAL A 1 131 ? -12.829 3.527 -27.328 1.00 53.31 131 VAL A O 1
ATOM 979 N N . PHE A 1 132 ? -11.044 2.401 -28.055 1.00 53.12 132 PHE A N 1
ATOM 980 C CA . PHE A 1 132 ? -11.633 1.722 -29.196 1.00 53.12 132 PHE A CA 1
ATOM 981 C C . PHE A 1 132 ? -11.358 0.214 -29.094 1.00 53.12 132 PHE A C 1
ATOM 983 O O . PHE A 1 132 ? -10.517 -0.322 -29.815 1.00 53.12 132 PHE A O 1
ATOM 990 N N . ALA A 1 133 ? -12.032 -0.479 -28.175 1.00 54.12 133 ALA A N 1
ATOM 991 C CA . ALA A 1 133 ? -12.008 -1.939 -28.130 1.00 54.12 133 ALA A CA 1
ATOM 992 C C . ALA A 1 133 ? -13.135 -2.524 -28.996 1.00 54.12 133 ALA A C 1
ATOM 994 O O . ALA A 1 133 ? -14.241 -1.994 -29.081 1.00 54.12 133 ALA A O 1
ATOM 995 N N . ARG A 1 134 ? -12.849 -3.640 -29.664 1.00 54.94 134 ARG A N 1
ATOM 996 C CA . ARG A 1 134 ? -13.824 -4.384 -30.463 1.00 54.94 134 ARG A CA 1
ATOM 997 C C . ARG A 1 134 ? -14.538 -5.364 -29.534 1.00 54.94 134 ARG A C 1
ATOM 999 O O . ARG A 1 134 ? -13.877 -6.212 -28.940 1.00 54.94 134 ARG A O 1
ATOM 1006 N N . GLU A 1 135 ? -15.853 -5.227 -29.380 1.00 56.56 135 GLU A N 1
ATOM 1007 C CA . GLU A 1 135 ? -16.668 -6.121 -28.546 1.00 56.56 135 GLU A CA 1
ATOM 1008 C C . GLU A 1 135 ? -16.397 -7.594 -28.903 1.00 56.56 135 GLU A C 1
ATOM 1010 O O . GLU A 1 135 ? -16.313 -7.953 -30.087 1.00 56.56 135 GLU A O 1
ATOM 1015 N N . LYS A 1 136 ? -16.234 -8.460 -27.893 1.00 54.41 136 LYS A N 1
ATOM 1016 C CA . LYS A 1 136 ? -16.069 -9.902 -28.128 1.00 54.41 136 LYS A CA 1
ATOM 1017 C C . LYS A 1 136 ? -17.331 -10.428 -28.817 1.00 54.41 136 LYS A C 1
ATOM 1019 O O . LYS A 1 136 ? -18.401 -10.408 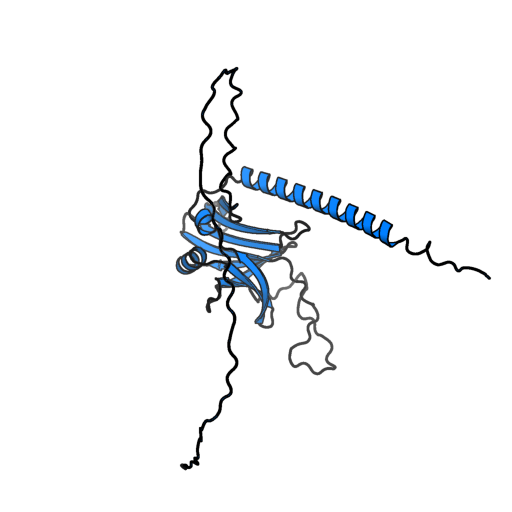-28.229 1.00 54.41 136 LYS A O 1
ATOM 1024 N N . GLY A 1 137 ? -17.184 -10.900 -30.056 1.00 61.88 137 GLY A N 1
ATOM 1025 C CA . GLY A 1 137 ? -18.292 -11.380 -30.892 1.00 61.88 137 GLY A CA 1
ATOM 1026 C C . GLY A 1 137 ? -18.686 -10.451 -32.046 1.00 61.88 137 GLY A C 1
ATOM 1027 O O . GLY A 1 137 ? -19.516 -10.836 -32.862 1.00 61.88 137 GLY A O 1
ATOM 1028 N N . ALA A 1 138 ? -18.079 -9.266 -32.180 1.00 61.44 138 ALA A N 1
ATOM 1029 C CA . ALA A 1 138 ? -18.361 -8.382 -33.311 1.00 61.44 138 ALA A CA 1
ATOM 1030 C C . ALA A 1 138 ? -17.859 -8.976 -34.659 1.00 61.44 138 ALA A C 1
ATOM 1032 O O . ALA A 1 138 ? -16.763 -9.546 -34.702 1.00 61.44 138 ALA A O 1
ATOM 1033 N N . PRO A 1 139 ? -18.590 -8.830 -35.782 1.00 69.00 139 PRO A N 1
ATOM 1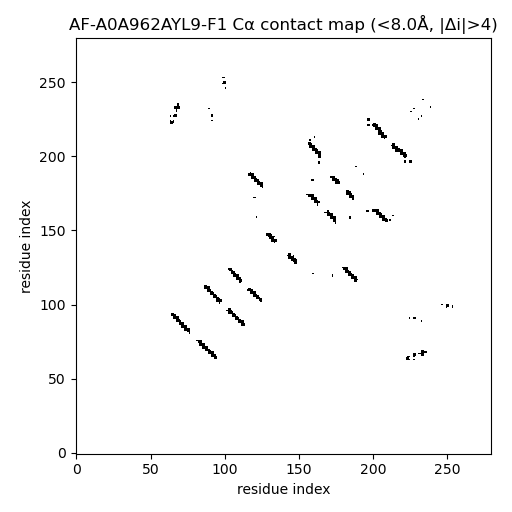034 C CA . PRO A 1 139 ? -18.181 -9.316 -37.115 1.00 69.00 139 PRO A CA 1
ATOM 1035 C C . PRO A 1 139 ? -16.946 -8.564 -37.625 1.00 69.00 139 PRO A C 1
ATOM 1037 O O . PRO A 1 139 ? -16.829 -7.387 -37.324 1.00 69.00 139 PRO A O 1
ATOM 1040 N N . LYS A 1 140 ? -15.983 -9.215 -38.305 1.00 64.56 140 LYS A N 1
ATOM 1041 C CA . LYS A 1 140 ? -14.594 -8.727 -38.576 1.00 64.56 140 LYS A CA 1
ATOM 1042 C C . LYS A 1 140 ? -14.478 -7.336 -39.229 1.00 64.56 140 LYS A C 1
ATOM 1044 O O . LYS A 1 140 ? -13.455 -6.678 -39.085 1.00 64.56 140 LYS A O 1
ATOM 1049 N N . ASP A 1 141 ? -15.536 -6.904 -39.883 1.00 73.62 141 ASP A N 1
ATOM 1050 C CA . ASP A 1 141 ? -15.755 -5.654 -40.608 1.00 73.62 141 ASP A CA 1
ATOM 1051 C C . ASP A 1 141 ? -16.411 -4.545 -39.755 1.00 73.62 141 ASP A C 1
ATOM 1053 O O . ASP A 1 141 ? -16.433 -3.375 -40.143 1.00 73.62 141 ASP A O 1
ATOM 1057 N N . ALA A 1 142 ? -16.884 -4.871 -38.547 1.00 64.56 142 ALA A N 1
ATOM 1058 C CA . ALA A 1 142 ? -17.408 -3.897 -37.599 1.00 64.56 142 ALA A CA 1
ATOM 1059 C C . ALA A 1 142 ? -16.300 -2.950 -37.120 1.00 64.56 142 ALA A C 1
ATOM 1061 O O . ALA A 1 142 ? -15.331 -3.368 -36.470 1.00 64.56 142 ALA A O 1
ATOM 1062 N N . LYS A 1 143 ? -16.491 -1.656 -37.407 1.00 60.25 143 LYS A N 1
ATOM 1063 C CA . LYS A 1 143 ? -15.642 -0.564 -36.919 1.00 60.25 143 LYS A CA 1
ATOM 1064 C C . LYS A 1 143 ? -15.571 -0.622 -35.383 1.00 60.25 143 LYS A C 1
ATOM 1066 O O . LYS A 1 143 ? -16.614 -0.808 -34.748 1.00 60.25 143 LYS A O 1
ATOM 1071 N N . PRO A 1 144 ? -14.381 -0.470 -34.775 1.00 55.62 144 PRO A N 1
ATOM 1072 C CA . PRO A 1 144 ? -14.251 -0.479 -33.324 1.00 55.62 144 PRO A CA 1
ATOM 1073 C C . PRO A 1 144 ? -15.085 0.668 -32.743 1.00 55.62 144 PRO A C 1
ATOM 1075 O O . PRO A 1 144 ? -14.882 1.836 -33.078 1.00 55.62 144 PRO A O 1
ATOM 1078 N N . LYS A 1 145 ? -16.078 0.322 -31.920 1.00 54.59 145 LYS A N 1
ATOM 1079 C CA . LYS A 1 145 ? -16.882 1.307 -31.197 1.00 54.59 145 LYS A CA 1
ATOM 1080 C C . LYS A 1 145 ? -16.072 1.842 -30.023 1.00 54.59 145 LYS A C 1
ATOM 1082 O O . LYS A 1 145 ? -15.135 1.200 -29.554 1.00 54.59 145 LYS A O 1
ATOM 1087 N N . GLN A 1 146 ? -16.418 3.041 -29.568 1.00 52.91 146 GLN A N 1
ATOM 1088 C CA . GLN A 1 146 ? -15.755 3.626 -28.419 1.00 52.91 146 GLN A CA 1
ATOM 1089 C C . GLN A 1 146 ? -16.087 2.812 -27.160 1.00 52.91 146 GLN A C 1
ATOM 1091 O O . GLN A 1 146 ? -17.223 2.823 -26.697 1.00 52.91 146 GLN A O 1
ATOM 1096 N N . VAL A 1 147 ? -15.092 2.133 -26.602 1.00 54.22 147 VAL A N 1
ATOM 1097 C CA . VAL A 1 147 ? -15.171 1.342 -25.371 1.00 54.22 147 VAL A CA 1
ATOM 1098 C C . VAL A 1 147 ? -14.245 2.013 -24.348 1.00 54.22 147 VAL A C 1
ATOM 1100 O O . VAL A 1 147 ? -13.205 1.493 -23.976 1.00 54.22 147 VAL A O 1
ATOM 1103 N N . GLY A 1 148 ? -14.609 3.239 -23.954 1.00 51.84 148 GLY A N 1
ATOM 1104 C CA . GLY A 1 148 ? -14.079 3.917 -22.763 1.00 51.84 148 GLY A CA 1
ATOM 1105 C C . GLY A 1 148 ? -12.723 4.632 -22.878 1.00 51.84 148 GLY A C 1
ATOM 1106 O O . GLY A 1 148 ? -11.673 4.023 -22.752 1.00 51.84 148 GLY A O 1
ATOM 1107 N N . ALA A 1 149 ? -12.772 5.959 -23.020 1.00 52.88 149 ALA A N 1
ATOM 1108 C CA . ALA A 1 149 ? -12.202 6.953 -22.098 1.00 52.88 149 ALA A CA 1
ATOM 1109 C C . ALA A 1 149 ? -12.653 8.336 -22.596 1.00 52.88 149 ALA A C 1
ATOM 1111 O O . ALA A 1 149 ? -12.186 8.824 -23.625 1.00 52.88 149 ALA A O 1
ATOM 1112 N N . ARG A 1 150 ? -13.597 8.961 -21.889 1.00 48.47 150 ARG A N 1
ATOM 1113 C CA . ARG A 1 150 ? -13.858 10.397 -22.007 1.00 48.47 150 ARG A CA 1
ATOM 1114 C C . ARG A 1 150 ? -14.079 10.960 -20.614 1.00 48.47 150 ARG A C 1
ATOM 1116 O O . ARG A 1 150 ? -15.004 10.573 -19.907 1.00 48.47 150 ARG A O 1
ATOM 1123 N N . SER A 1 151 ? -13.183 11.857 -20.226 1.00 50.28 151 SER A N 1
ATOM 1124 C CA . SER A 1 151 ? -13.408 12.821 -19.160 1.00 50.28 151 SER A CA 1
ATOM 1125 C C . SER A 1 151 ? -14.705 13.586 -19.456 1.00 50.28 151 SER A C 1
ATOM 1127 O O . SER A 1 151 ? -14.866 14.100 -20.562 1.00 50.28 151 SER A O 1
ATOM 1129 N N . SER A 1 152 ? -15.593 13.661 -18.462 1.00 49.34 152 SER A N 1
ATOM 1130 C CA . SER A 1 152 ? -16.979 14.174 -18.468 1.00 49.34 152 SER A CA 1
ATOM 1131 C C . SER A 1 152 ? -18.063 13.197 -18.983 1.00 49.34 152 SER A C 1
ATOM 1133 O O . SER A 1 152 ? -18.146 12.884 -20.166 1.00 49.34 152 SER A O 1
ATOM 1135 N N . SER A 1 153 ? -18.905 12.754 -18.031 1.00 48.00 153 SER A N 1
ATOM 1136 C CA . SER A 1 153 ? -20.172 11.995 -18.167 1.00 48.00 153 SER A CA 1
ATOM 1137 C C . SER A 1 153 ? -20.118 10.444 -18.142 1.00 48.00 153 SER A C 1
ATOM 1139 O O . SER A 1 153 ? -20.718 9.775 -18.974 1.00 48.00 153 SER A O 1
ATOM 1141 N N . PHE A 1 154 ? -19.383 9.921 -17.141 1.00 50.59 154 PHE A N 1
ATOM 1142 C CA . PHE A 1 154 ? -19.445 8.641 -16.377 1.00 50.59 154 PHE A CA 1
ATOM 1143 C C . PHE A 1 154 ? -20.056 7.339 -16.958 1.00 50.59 154 PHE A C 1
ATOM 1145 O O . PHE A 1 154 ? -21.264 7.255 -17.139 1.00 50.59 154 PHE A O 1
ATOM 1152 N N . ILE A 1 155 ? -19.257 6.250 -16.937 1.00 51.38 155 ILE A N 1
ATOM 1153 C CA . ILE A 1 155 ? -19.640 4.926 -16.379 1.00 51.38 155 ILE A CA 1
ATOM 1154 C C . ILE A 1 155 ? -18.424 4.337 -15.618 1.00 51.38 155 ILE A C 1
ATOM 1156 O O . ILE A 1 155 ? -17.388 4.086 -16.227 1.00 51.38 155 ILE A O 1
ATOM 1160 N N . ILE A 1 156 ? -18.545 4.106 -14.300 1.00 59.38 156 ILE A N 1
ATOM 1161 C CA . ILE A 1 156 ? -17.601 3.326 -13.465 1.00 59.38 156 ILE A CA 1
ATOM 1162 C C . ILE A 1 156 ? -18.328 2.039 -13.061 1.00 59.38 156 ILE A C 1
ATOM 1164 O O . ILE A 1 156 ? -19.220 2.095 -12.213 1.00 59.38 156 ILE A O 1
ATOM 1168 N N . PRO A 1 157 ? -18.063 0.900 -13.721 1.00 57.56 157 PRO A N 1
ATOM 1169 C CA . PRO A 1 157 ? -17.293 -0.161 -13.051 1.00 57.56 157 PRO A CA 1
ATOM 1170 C C . PRO A 1 157 ? -16.485 -1.018 -14.058 1.00 57.56 157 PRO A C 1
ATOM 1172 O O . PRO A 1 157 ? -16.965 -1.382 -15.119 1.00 57.56 157 PRO A O 1
ATOM 1175 N N . ALA A 1 158 ? -15.264 -1.441 -13.769 1.00 69.00 158 ALA A N 1
ATOM 1176 C CA . ALA A 1 158 ? -15.065 -2.546 -12.848 1.00 69.00 158 ALA A CA 1
ATOM 1177 C C . ALA A 1 158 ? -13.828 -2.330 -11.981 1.00 69.00 158 ALA A C 1
ATOM 1179 O O . ALA A 1 158 ? -12.928 -1.580 -12.321 1.00 69.00 158 ALA A O 1
ATOM 1180 N N . GLY A 1 159 ? -13.878 -2.914 -10.790 1.00 82.00 159 GLY A N 1
ATOM 1181 C CA . GLY A 1 159 ? -13.032 -2.534 -9.672 1.00 82.00 159 GLY A CA 1
ATOM 1182 C C . GLY A 1 159 ? -11.657 -3.191 -9.648 1.00 82.00 159 GLY A C 1
ATOM 1183 O O . GLY A 1 159 ? -11.046 -3.474 -10.674 1.00 82.00 159 GLY A O 1
ATOM 1184 N N . VAL A 1 160 ? -11.170 -3.458 -8.444 1.00 90.06 160 VAL A N 1
ATOM 1185 C CA . VAL A 1 160 ? -9.876 -4.103 -8.218 1.00 90.06 160 VAL A CA 1
ATOM 1186 C C . VAL A 1 160 ? -10.106 -5.395 -7.451 1.00 90.06 160 VAL A C 1
ATOM 1188 O O . VAL A 1 160 ? -10.853 -5.430 -6.477 1.00 90.06 160 VAL A O 1
ATOM 1191 N N . ARG A 1 161 ? -9.469 -6.480 -7.887 1.00 91.88 161 ARG A N 1
ATOM 1192 C CA . ARG A 1 161 ? -9.376 -7.725 -7.127 1.00 91.88 161 ARG A CA 1
ATOM 1193 C C . ARG A 1 161 ? -8.007 -7.798 -6.471 1.00 91.88 161 ARG A C 1
ATOM 1195 O O . ARG A 1 161 ? -6.993 -7.836 -7.163 1.00 91.88 161 ARG A O 1
ATOM 1202 N N . VAL A 1 162 ? -7.996 -7.842 -5.145 1.00 94.00 162 VAL A N 1
ATOM 1203 C CA . VAL A 1 162 ? -6.793 -8.111 -4.355 1.00 94.00 162 VAL A CA 1
ATOM 1204 C C . VAL A 1 162 ? -6.857 -9.554 -3.887 1.00 94.00 162 VAL A C 1
ATOM 1206 O O . VAL A 1 162 ? -7.762 -9.941 -3.148 1.00 94.00 162 VAL A O 1
ATOM 1209 N N . LYS A 1 163 ? -5.907 -10.364 -4.336 1.00 94.50 163 LYS A N 1
ATOM 1210 C CA . LYS A 1 163 ? -5.773 -11.762 -3.938 1.00 94.50 163 LYS A CA 1
ATOM 1211 C C . LYS A 1 163 ? -4.576 -11.892 -3.002 1.00 94.50 163 LYS A C 1
ATOM 1213 O O . LYS A 1 163 ? -3.510 -11.375 -3.310 1.00 94.50 163 LYS A O 1
ATOM 1218 N N . VAL A 1 164 ? -4.769 -12.537 -1.856 1.00 95.25 164 VAL A N 1
ATOM 1219 C CA . VAL A 1 164 ? -3.686 -12.835 -0.909 1.00 95.25 164 VAL A CA 1
ATOM 1220 C C . VAL A 1 164 ? -3.104 -14.189 -1.295 1.00 95.25 164 VAL A C 1
ATOM 1222 O O . VAL A 1 164 ? -3.851 -15.161 -1.375 1.00 95.25 164 VAL A O 1
ATOM 1225 N N . ASP A 1 165 ? -1.806 -14.236 -1.581 1.00 92.88 165 ASP A N 1
ATOM 1226 C CA . ASP A 1 165 ? -1.108 -15.434 -2.053 1.00 92.88 165 ASP A CA 1
ATOM 1227 C C . ASP A 1 165 ? -1.873 -16.147 -3.192 1.00 92.88 165 ASP A C 1
ATOM 1229 O O . ASP A 1 165 ? -2.294 -15.515 -4.165 1.00 92.88 165 ASP A O 1
ATOM 1233 N N . ASP A 1 166 ? -2.086 -17.457 -3.062 1.00 88.12 166 ASP A N 1
ATOM 1234 C CA . ASP A 1 166 ? -2.828 -18.284 -4.012 1.00 88.12 166 ASP A CA 1
ATOM 1235 C C . ASP A 1 166 ? -4.290 -18.526 -3.605 1.00 88.12 166 ASP A C 1
ATOM 1237 O O . ASP A 1 166 ? -4.975 -19.341 -4.233 1.00 88.12 166 ASP A O 1
ATOM 1241 N N . ASP A 1 167 ? -4.817 -17.756 -2.644 1.00 85.44 167 ASP A N 1
ATOM 1242 C CA . ASP A 1 167 ? -6.186 -17.903 -2.143 1.00 85.44 167 ASP A CA 1
ATOM 1243 C C . ASP A 1 167 ? -7.232 -17.876 -3.268 1.00 85.44 167 ASP A C 1
ATOM 1245 O O . ASP A 1 167 ? -7.152 -17.116 -4.241 1.00 85.44 167 ASP A O 1
ATOM 1249 N N . LYS A 1 168 ? -8.270 -18.703 -3.125 1.00 80.88 168 LYS A N 1
ATOM 1250 C CA . LYS A 1 168 ? -9.405 -18.711 -4.063 1.00 80.88 168 LYS A CA 1
ATOM 1251 C C . LYS A 1 168 ? -10.246 -17.437 -3.944 1.00 80.88 168 LYS A C 1
ATOM 1253 O O . LYS A 1 168 ? -10.801 -16.973 -4.938 1.00 80.88 168 LYS A O 1
ATOM 1258 N N . ASP A 1 169 ? -10.280 -16.850 -2.751 1.00 87.75 169 ASP A N 1
ATOM 1259 C CA . ASP A 1 169 ? -11.094 -15.680 -2.446 1.00 87.75 169 ASP A CA 1
ATOM 1260 C C . ASP A 1 169 ? -10.321 -14.384 -2.690 1.00 87.75 169 ASP A C 1
ATOM 1262 O O . ASP A 1 169 ? -9.389 -14.044 -1.956 1.00 87.75 169 ASP A O 1
ATOM 1266 N N . ALA A 1 170 ? -10.750 -13.615 -3.688 1.00 90.50 170 ALA A N 1
ATOM 1267 C CA . ALA A 1 170 ? -10.255 -12.264 -3.920 1.00 90.50 170 ALA A CA 1
ATOM 1268 C C . ALA A 1 170 ? -11.119 -11.228 -3.189 1.00 90.50 170 ALA A C 1
ATOM 1270 O O . ALA A 1 170 ? -12.349 -11.254 -3.271 1.00 90.50 170 ALA A O 1
ATOM 1271 N N . ILE A 1 171 ? -10.466 -10.274 -2.531 1.00 93.25 171 ILE A N 1
ATOM 1272 C CA . ILE A 1 171 ? -11.106 -9.086 -1.971 1.00 93.25 171 ILE A CA 1
ATOM 1273 C C . ILE A 1 171 ? -11.491 -8.200 -3.155 1.00 93.25 171 ILE A C 1
ATOM 1275 O O . ILE A 1 171 ? -10.639 -7.828 -3.965 1.00 93.25 171 ILE A O 1
ATOM 1279 N N . LYS A 1 172 ? -12.783 -7.905 -3.289 1.00 92.62 172 LYS A N 1
ATOM 1280 C CA . LYS A 1 172 ? -13.320 -7.068 -4.365 1.00 92.62 172 LYS A CA 1
ATOM 1281 C C . LYS A 1 172 ? -13.415 -5.635 -3.858 1.00 92.62 172 LYS A C 1
ATOM 1283 O O . LYS A 1 172 ? -14.111 -5.385 -2.881 1.00 92.62 172 LYS A O 1
ATOM 1288 N N . LEU A 1 173 ? -12.710 -4.728 -4.515 1.00 91.62 173 LEU A N 1
ATOM 1289 C CA . LEU A 1 173 ? -12.759 -3.292 -4.279 1.00 91.62 173 LEU A CA 1
ATOM 1290 C C . LEU A 1 173 ? -13.458 -2.631 -5.453 1.00 91.62 173 LEU A C 1
ATOM 1292 O O . LEU A 1 173 ? -13.342 -3.106 -6.581 1.00 91.62 173 LEU A O 1
ATOM 1296 N N . ASN A 1 174 ? -14.122 -1.511 -5.204 1.00 87.75 174 ASN A N 1
ATOM 1297 C CA . ASN A 1 174 ? -14.815 -0.743 -6.229 1.00 87.75 174 ASN A CA 1
ATOM 1298 C C . ASN A 1 174 ? -14.103 0.595 -6.415 1.00 87.75 174 ASN A C 1
ATOM 1300 O O . ASN A 1 174 ? -13.743 1.235 -5.431 1.00 87.75 174 ASN A O 1
ATOM 1304 N N . PHE A 1 175 ? -13.907 1.028 -7.663 1.00 85.31 175 PHE A N 1
ATOM 1305 C CA . PHE A 1 175 ? -13.416 2.380 -7.930 1.00 85.31 175 PHE A CA 1
ATOM 1306 C C . PHE A 1 175 ? -14.431 3.409 -7.431 1.00 85.31 175 PHE A C 1
ATOM 1308 O O . PHE A 1 175 ? -15.607 3.335 -7.782 1.00 85.31 175 PHE A O 1
ATOM 1315 N N . GLY A 1 176 ? -13.966 4.340 -6.600 1.00 81.25 176 GLY A N 1
ATOM 1316 C CA . GLY A 1 176 ? -14.787 5.406 -6.025 1.00 81.25 176 GLY A CA 1
ATOM 1317 C C . GLY A 1 176 ? -14.455 6.789 -6.582 1.00 81.25 176 GLY A C 1
ATOM 1318 O O . GLY A 1 176 ? -15.349 7.613 -6.739 1.00 81.25 176 GLY A O 1
ATOM 1319 N N . ALA A 1 177 ? -13.185 7.042 -6.906 1.00 82.88 177 ALA A N 1
ATOM 1320 C CA . ALA A 1 177 ? -12.730 8.326 -7.429 1.00 82.88 177 ALA A CA 1
ATOM 1321 C C . ALA A 1 177 ? -11.541 8.140 -8.376 1.00 82.88 177 ALA A C 1
ATOM 1323 O O . ALA A 1 177 ? -10.705 7.268 -8.150 1.00 82.88 177 ALA A O 1
ATOM 1324 N N . CYS A 1 178 ? -11.455 8.980 -9.404 1.00 82.31 178 CYS A N 1
ATOM 1325 C CA . CYS A 1 178 ? -10.278 9.098 -10.255 1.00 82.31 178 CYS A CA 1
ATOM 1326 C C . CYS A 1 178 ? -9.852 10.565 -10.331 1.00 82.31 178 CYS A C 1
ATOM 1328 O O . CYS A 1 178 ? -10.694 11.452 -10.477 1.00 82.31 178 CYS A O 1
ATOM 1330 N N . ASP A 1 179 ? -8.551 10.796 -10.245 1.00 83.06 179 ASP A N 1
ATOM 1331 C CA . ASP A 1 179 ? -7.879 12.080 -10.396 1.00 83.06 179 ASP A CA 1
ATOM 1332 C C . ASP A 1 179 ? -6.877 12.007 -11.577 1.00 83.06 179 ASP A C 1
ATOM 1334 O O . ASP A 1 179 ? -6.735 10.949 -12.201 1.00 83.06 179 ASP A O 1
ATOM 1338 N N . PRO A 1 180 ? -6.199 13.109 -11.953 1.00 81.25 180 PRO A N 1
ATOM 1339 C CA . PRO A 1 180 ? -5.247 13.103 -13.069 1.00 81.25 180 PRO A CA 1
ATOM 1340 C C . PRO A 1 180 ? -4.067 12.136 -12.909 1.00 81.25 180 PRO A C 1
ATOM 1342 O O . PRO A 1 180 ? -3.409 11.804 -13.894 1.00 81.25 180 PRO A O 1
ATOM 1345 N N . PHE A 1 181 ? -3.775 11.703 -11.684 1.00 75.88 181 PHE A N 1
ATOM 1346 C CA . PHE A 1 181 ? -2.675 10.807 -11.372 1.00 75.88 181 PHE A CA 1
ATOM 1347 C C . PHE A 1 181 ? -3.113 9.339 -11.280 1.00 75.88 181 PHE A C 1
ATOM 1349 O O . PHE A 1 181 ? -2.307 8.455 -11.575 1.00 75.88 181 PHE A O 1
ATOM 1356 N N . GLY A 1 182 ? -4.364 9.047 -10.913 1.00 83.38 182 GLY A N 1
ATOM 1357 C CA . GLY A 1 182 ? -4.850 7.670 -10.829 1.00 83.38 182 GLY A CA 1
ATOM 1358 C C . GLY A 1 182 ? -6.297 7.499 -10.372 1.00 83.38 182 GLY A C 1
ATOM 1359 O O . GLY A 1 182 ? -7.035 8.455 -10.169 1.00 83.38 182 GLY A O 1
ATOM 1360 N N . CYS A 1 183 ? -6.706 6.244 -10.207 1.00 86.81 183 CYS A N 1
ATOM 1361 C CA . CYS A 1 183 ? -8.012 5.840 -9.708 1.00 86.81 183 CYS A CA 1
ATOM 1362 C C . CYS A 1 183 ? -7.884 5.105 -8.370 1.00 86.81 183 CYS A C 1
ATOM 1364 O O . CYS A 1 183 ? -7.140 4.131 -8.245 1.00 86.81 183 CYS A O 1
ATOM 1366 N N . LEU A 1 184 ? -8.668 5.544 -7.387 1.00 89.69 184 LEU A N 1
ATOM 1367 C CA . LEU A 1 184 ? -8.791 4.956 -6.062 1.00 89.69 184 LEU A CA 1
ATOM 1368 C C . LEU A 1 184 ? -9.937 3.942 -6.040 1.00 89.69 184 LEU A C 1
ATOM 1370 O O . LEU A 1 184 ? -11.102 4.296 -6.250 1.00 89.69 184 LEU A O 1
ATOM 1374 N N . ALA A 1 185 ? -9.610 2.688 -5.737 1.00 91.50 185 ALA A N 1
ATOM 1375 C CA . ALA A 1 185 ? -10.574 1.653 -5.399 1.00 91.50 185 ALA A CA 1
ATOM 1376 C C . ALA A 1 185 ? -10.563 1.381 -3.899 1.00 91.50 185 ALA A C 1
ATOM 1378 O O . ALA A 1 185 ? -9.494 1.306 -3.297 1.00 91.50 185 ALA A O 1
ATOM 1379 N N . SER A 1 186 ? -11.735 1.190 -3.302 1.00 91.38 186 SER A N 1
ATOM 1380 C CA . SER A 1 186 ? -11.849 0.859 -1.885 1.00 91.38 186 SER A CA 1
ATOM 1381 C C . SER A 1 186 ? -12.918 -0.196 -1.616 1.00 91.38 186 SER A C 1
ATOM 1383 O O . SER A 1 186 ? -13.845 -0.400 -2.404 1.00 91.38 186 SER A O 1
ATOM 1385 N N . ALA A 1 187 ? -12.761 -0.907 -0.503 1.00 93.50 187 ALA A N 1
ATOM 1386 C CA . ALA A 1 187 ? -13.798 -1.738 0.094 1.00 93.50 187 ALA A CA 1
ATOM 1387 C C . ALA A 1 187 ? -13.665 -1.724 1.613 1.00 93.50 187 ALA A C 1
ATOM 1389 O O . ALA A 1 187 ? -12.553 -1.727 2.145 1.00 93.50 187 ALA A O 1
ATOM 1390 N N . ALA A 1 188 ? -14.801 -1.765 2.308 1.00 93.56 188 ALA A N 1
ATOM 1391 C CA . ALA A 1 188 ? -14.815 -2.077 3.728 1.00 93.56 188 ALA A CA 1
ATOM 1392 C C . ALA A 1 188 ? -14.294 -3.506 3.931 1.00 93.56 188 ALA A C 1
ATOM 1394 O O . ALA A 1 188 ? -14.688 -4.427 3.212 1.00 93.56 188 ALA A O 1
ATOM 1395 N N . VAL A 1 189 ? -13.398 -3.682 4.897 1.00 93.50 189 VAL A N 1
ATOM 1396 C CA . VAL A 1 189 ? -12.800 -4.978 5.220 1.00 93.50 189 VAL A CA 1
ATOM 1397 C C . VAL A 1 189 ? -13.031 -5.313 6.682 1.00 93.50 189 VAL A C 1
ATOM 1399 O O . VAL A 1 189 ? -13.091 -4.433 7.538 1.00 93.50 189 VAL A O 1
ATOM 1402 N N . ASP A 1 190 ? -13.179 -6.603 6.957 1.00 92.69 190 ASP A N 1
ATOM 1403 C CA . ASP A 1 190 ? -13.339 -7.124 8.306 1.00 92.69 190 ASP A CA 1
ATOM 1404 C C . ASP A 1 190 ? -12.000 -7.617 8.882 1.00 92.69 190 ASP A C 1
ATOM 1406 O O . ASP A 1 190 ? -10.978 -7.731 8.195 1.00 92.69 190 ASP A O 1
ATOM 1410 N N . ASP A 1 191 ? -12.013 -7.979 10.164 1.00 91.81 191 ASP A N 1
ATOM 1411 C CA . ASP A 1 191 ? -10.829 -8.514 10.834 1.00 91.81 191 ASP A CA 1
ATOM 1412 C C . ASP A 1 191 ? -10.358 -9.859 10.240 1.00 91.81 191 ASP A C 1
ATOM 1414 O O . ASP A 1 191 ? -9.200 -10.238 10.438 1.00 91.81 191 ASP A O 1
ATOM 1418 N N . LYS A 1 192 ? -11.208 -10.599 9.504 1.00 92.25 192 LYS A N 1
ATOM 1419 C CA . LYS A 1 192 ? -10.797 -11.843 8.827 1.00 92.25 192 LYS A CA 1
ATOM 1420 C C . LYS A 1 192 ? -9.860 -11.524 7.670 1.00 92.25 192 LYS A C 1
ATOM 1422 O O . LYS A 1 192 ? -8.825 -12.175 7.536 1.00 92.25 192 LYS A O 1
ATOM 1427 N N . VAL A 1 193 ? -10.177 -10.500 6.877 1.00 92.44 193 VAL A N 1
ATOM 1428 C CA . VAL A 1 193 ? -9.294 -10.002 5.816 1.00 92.44 193 VAL A CA 1
ATOM 1429 C C . VAL A 1 193 ? -7.968 -9.516 6.400 1.00 92.44 193 VAL A C 1
ATOM 1431 O O . VAL A 1 193 ? -6.915 -9.847 5.861 1.00 92.44 193 VAL A O 1
ATOM 1434 N N . ILE A 1 194 ? -7.980 -8.818 7.539 1.00 92.88 194 ILE A N 1
ATOM 1435 C CA . ILE A 1 194 ? -6.728 -8.377 8.177 1.00 92.88 194 ILE A CA 1
ATOM 1436 C C . ILE A 1 194 ? -5.883 -9.559 8.626 1.00 92.88 194 ILE A C 1
ATOM 1438 O O . ILE A 1 194 ? -4.676 -9.568 8.399 1.00 92.88 194 ILE A O 1
ATOM 1442 N N . LYS A 1 195 ? -6.500 -10.572 9.243 1.00 93.94 195 LYS A N 1
ATOM 1443 C CA . LYS A 1 195 ? -5.792 -11.799 9.624 1.00 93.94 195 LYS A CA 1
ATOM 1444 C C . LYS A 1 195 ? -5.153 -12.468 8.408 1.00 93.94 195 LYS A C 1
ATOM 1446 O O . LYS A 1 195 ? -3.985 -12.828 8.497 1.00 93.94 195 LYS A O 1
ATOM 1451 N N . ARG A 1 196 ? -5.866 -12.540 7.275 1.00 94.12 196 ARG A N 1
ATOM 1452 C CA . ARG A 1 196 ? -5.321 -13.048 6.003 1.00 94.12 196 ARG A CA 1
ATOM 1453 C C . ARG A 1 196 ? -4.124 -12.230 5.521 1.00 94.12 196 ARG A C 1
ATOM 1455 O O . ARG A 1 196 ? -3.103 -12.810 5.183 1.00 94.12 196 ARG A O 1
ATOM 1462 N N . LEU A 1 197 ? -4.202 -10.898 5.549 1.00 94.19 197 LEU A N 1
ATOM 1463 C CA . LEU A 1 197 ? -3.082 -10.021 5.173 1.00 94.19 197 LEU A CA 1
ATOM 1464 C C . LEU A 1 197 ? -1.879 -10.156 6.121 1.00 94.19 197 LEU A C 1
ATOM 1466 O O . LEU A 1 197 ? -0.740 -10.043 5.688 1.00 94.19 197 LEU A O 1
ATOM 1470 N N . LYS A 1 198 ? -2.113 -10.411 7.412 1.00 94.31 198 LYS A N 1
ATOM 1471 C CA . LYS A 1 198 ? -1.041 -10.629 8.395 1.00 94.31 198 LYS A CA 1
ATOM 1472 C C . LYS A 1 198 ? -0.330 -11.971 8.231 1.00 94.31 198 LYS A C 1
ATOM 1474 O O . LYS A 1 198 ? 0.862 -12.051 8.519 1.00 94.31 198 LYS A O 1
ATOM 1479 N N . SER A 1 199 ? -1.059 -13.017 7.841 1.00 94.25 199 SER A N 1
ATOM 1480 C CA . SER A 1 199 ? -0.503 -14.358 7.618 1.00 94.25 199 SER A CA 1
ATOM 1481 C C . SER A 1 199 ? 0.031 -14.567 6.203 1.00 94.25 199 SER A C 1
ATOM 1483 O O . SER A 1 199 ? 0.804 -15.496 5.983 1.00 94.25 199 SER A O 1
ATOM 1485 N N . GLY A 1 200 ? -0.419 -13.750 5.250 1.00 92.44 200 GLY A N 1
ATOM 1486 C CA . GLY A 1 200 ? -0.062 -13.876 3.847 1.00 92.44 200 GLY A CA 1
ATOM 1487 C C . GLY A 1 200 ? 1.366 -13.432 3.548 1.00 92.44 200 GLY A C 1
ATOM 1488 O O . GLY A 1 200 ? 1.970 -12.661 4.298 1.00 92.44 200 GLY A O 1
ATOM 1489 N N . LYS A 1 201 ? 1.913 -13.907 2.429 1.00 94.25 201 LYS A N 1
ATOM 1490 C CA . LYS A 1 201 ? 3.274 -13.565 1.980 1.00 94.25 201 LYS A CA 1
ATOM 1491 C C . LYS A 1 201 ? 3.269 -12.428 0.970 1.00 94.25 201 LYS A C 1
ATOM 1493 O O . LYS A 1 201 ? 4.181 -11.601 0.971 1.00 94.25 201 LYS A O 1
ATOM 1498 N N . GLN A 1 202 ? 2.245 -12.363 0.127 1.00 94.06 202 GLN A N 1
ATOM 1499 C CA . GLN A 1 202 ? 2.109 -11.364 -0.924 1.00 94.06 202 GLN A CA 1
ATOM 1500 C C . GLN A 1 202 ? 0.645 -11.084 -1.277 1.00 94.06 202 GLN A C 1
ATOM 1502 O O . GLN A 1 202 ? -0.248 -11.892 -1.028 1.00 94.06 202 GLN A O 1
ATOM 1507 N N . ILE A 1 203 ? 0.402 -9.934 -1.899 1.00 94.50 203 ILE A N 1
ATOM 1508 C CA . ILE A 1 203 ? -0.876 -9.585 -2.517 1.00 94.50 203 ILE A CA 1
ATOM 1509 C C . ILE A 1 203 ? -0.703 -9.418 -4.021 1.00 94.50 203 ILE A C 1
ATOM 1511 O O . ILE A 1 203 ? 0.142 -8.649 -4.471 1.00 94.50 203 ILE A O 1
ATOM 1515 N N . ALA A 1 204 ? -1.521 -10.119 -4.796 1.00 93.56 204 ALA A N 1
ATOM 1516 C CA . ALA A 1 204 ? -1.652 -9.935 -6.231 1.00 93.56 204 ALA A CA 1
ATOM 1517 C C . ALA A 1 204 ? -2.808 -8.974 -6.518 1.00 93.56 204 ALA A C 1
ATOM 1519 O O . ALA A 1 204 ? -3.945 -9.191 -6.085 1.00 93.56 204 ALA A O 1
ATOM 1520 N N . ILE A 1 205 ? -2.510 -7.895 -7.236 1.00 92.00 205 ILE A N 1
ATOM 1521 C CA . ILE A 1 205 ? -3.470 -6.839 -7.553 1.00 92.00 205 ILE A CA 1
ATOM 1522 C C . ILE A 1 205 ? -3.865 -6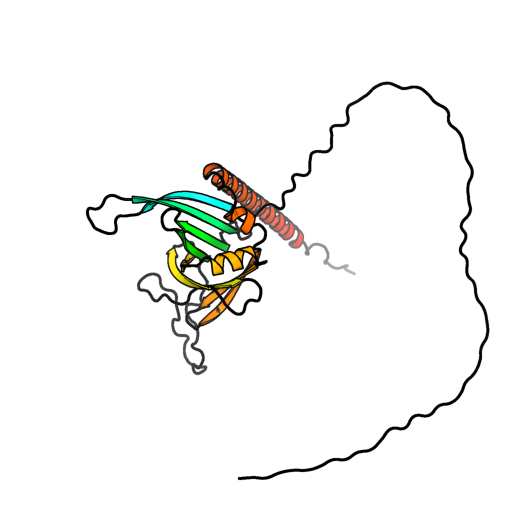.974 -9.016 1.00 92.00 205 ILE A C 1
ATOM 1524 O O . ILE A 1 205 ? -3.015 -6.930 -9.907 1.00 92.00 205 ILE A O 1
ATOM 1528 N N . HIS A 1 206 ? -5.165 -7.122 -9.256 1.00 89.38 206 HIS A N 1
ATOM 1529 C CA . HIS A 1 206 ? -5.742 -7.218 -10.588 1.00 89.38 206 HIS A CA 1
ATOM 1530 C C . HIS A 1 206 ? -6.782 -6.120 -10.783 1.00 89.38 206 HIS A C 1
ATOM 1532 O O . HIS A 1 206 ? -7.783 -6.081 -10.067 1.00 89.38 206 HIS A O 1
ATOM 1538 N N . ALA A 1 207 ? -6.576 -5.253 -11.768 1.00 87.00 207 ALA A N 1
ATOM 1539 C CA . ALA A 1 207 ? -7.621 -4.339 -12.213 1.00 87.00 207 ALA A CA 1
ATOM 1540 C C . ALA A 1 207 ? -8.637 -5.116 -13.051 1.00 87.00 207 ALA A C 1
ATOM 1542 O O . ALA A 1 207 ? -8.256 -6.004 -13.813 1.00 87.00 207 ALA A O 1
ATOM 1543 N N . ILE A 1 208 ? -9.922 -4.817 -12.906 1.00 83.88 208 ILE A N 1
ATOM 1544 C CA . ILE A 1 208 ? -10.974 -5.436 -13.709 1.00 83.88 208 ILE A CA 1
ATOM 1545 C C . ILE A 1 208 ? -11.412 -4.422 -14.755 1.00 83.88 208 ILE A C 1
ATOM 1547 O O . ILE A 1 208 ? -11.738 -3.289 -14.415 1.00 83.88 208 ILE A O 1
ATOM 1551 N N . ASP A 1 209 ? -11.397 -4.809 -16.025 1.00 74.62 209 ASP A N 1
ATOM 1552 C CA . ASP A 1 209 ? -11.929 -3.955 -17.084 1.00 74.62 209 ASP A CA 1
ATOM 1553 C C . ASP A 1 209 ? -13.465 -4.028 -17.139 1.00 74.62 209 ASP A C 1
ATOM 1555 O O . ASP A 1 209 ? -14.105 -4.867 -16.499 1.00 74.62 209 ASP A O 1
ATOM 1559 N N . ILE A 1 210 ? -14.075 -3.170 -17.951 1.00 74.12 210 ILE A N 1
ATOM 1560 C CA . ILE A 1 210 ? -15.533 -3.156 -18.134 1.00 74.12 210 ILE A CA 1
ATOM 1561 C C . ILE A 1 210 ? -16.087 -4.463 -18.744 1.00 74.12 210 ILE A C 1
ATOM 1563 O O . ILE A 1 210 ? -17.283 -4.720 -18.658 1.00 74.12 210 ILE A O 1
ATOM 1567 N N . SER A 1 211 ? -15.224 -5.308 -19.319 1.00 74.56 211 SER A N 1
ATOM 1568 C CA . SER A 1 211 ? -15.553 -6.634 -19.862 1.00 74.56 211 SER A CA 1
ATOM 1569 C C . SER A 1 211 ? -15.482 -7.750 -18.804 1.00 74.56 211 SER A C 1
ATOM 1571 O O . SER A 1 211 ? -15.739 -8.913 -19.120 1.00 74.56 211 SER A O 1
ATOM 1573 N N . GLY A 1 212 ? -15.091 -7.435 -17.563 1.00 76.06 212 GLY A N 1
ATOM 1574 C CA . GLY A 1 212 ? -14.922 -8.389 -16.462 1.00 76.06 212 GLY A CA 1
ATOM 1575 C C . GLY A 1 212 ? -13.582 -9.141 -16.449 1.00 76.06 212 GLY A C 1
ATOM 1576 O O . GLY A 1 212 ? -13.376 -10.022 -15.602 1.00 76.06 212 GLY A O 1
ATOM 1577 N N . VAL A 1 213 ? -12.658 -8.808 -17.353 1.00 81.44 213 VAL A N 1
ATOM 1578 C CA . VAL A 1 213 ? -11.335 -9.433 -17.463 1.00 81.44 213 VAL A CA 1
ATOM 1579 C C . VAL A 1 213 ? -10.412 -8.882 -16.376 1.00 81.44 213 VAL A C 1
ATOM 1581 O O . VAL A 1 213 ? -10.304 -7.674 -16.192 1.00 81.44 213 VAL A O 1
ATOM 1584 N N . ALA A 1 214 ? -9.725 -9.773 -15.652 1.00 84.56 214 ALA A N 1
ATOM 1585 C CA . ALA A 1 214 ? -8.689 -9.384 -14.697 1.00 84.56 214 ALA A CA 1
ATOM 1586 C C . ALA A 1 214 ? -7.360 -9.120 -15.406 1.00 84.56 214 ALA A C 1
ATOM 1588 O O . ALA A 1 214 ? -6.739 -10.043 -15.930 1.00 84.56 214 ALA A O 1
ATOM 1589 N N . ILE A 1 215 ? -6.905 -7.876 -15.344 1.00 85.25 215 ILE A N 1
ATOM 1590 C CA . ILE A 1 215 ? -5.600 -7.429 -15.816 1.00 85.25 215 ILE A CA 1
ATOM 1591 C C . ILE A 1 215 ? -4.638 -7.458 -14.619 1.00 85.25 215 ILE A C 1
ATOM 1593 O O . ILE A 1 215 ? -4.845 -6.703 -13.664 1.00 85.25 215 ILE A O 1
ATOM 1597 N N . PRO A 1 216 ? -3.619 -8.337 -14.607 1.00 86.56 216 PRO A N 1
ATOM 1598 C CA . PRO A 1 216 ? -2.621 -8.356 -13.540 1.00 86.56 216 PRO A CA 1
ATOM 1599 C C . PRO A 1 216 ? -1.792 -7.069 -13.566 1.00 86.56 216 PRO A C 1
ATOM 1601 O O . PRO A 1 216 ? -1.316 -6.664 -14.623 1.00 86.56 216 PRO A O 1
ATOM 1604 N N . PHE A 1 217 ? -1.619 -6.437 -12.405 1.00 85.12 217 PHE A N 1
ATOM 1605 C CA . PHE A 1 217 ? -0.857 -5.195 -12.269 1.00 85.12 217 PHE A CA 1
ATOM 1606 C C . PHE A 1 217 ? 0.511 -5.452 -11.652 1.00 85.12 217 PHE A C 1
ATOM 1608 O O . PHE A 1 217 ? 1.540 -5.273 -12.293 1.00 85.12 217 PHE A O 1
ATOM 1615 N N . GLN A 1 218 ? 0.525 -5.894 -10.396 1.00 84.31 218 GLN A N 1
ATOM 1616 C CA . GLN A 1 218 ? 1.749 -6.290 -9.720 1.00 84.31 218 GLN A CA 1
ATOM 1617 C C . GLN A 1 218 ? 1.433 -7.162 -8.508 1.00 84.31 218 GLN A C 1
ATOM 1619 O O . GLN A 1 218 ? 0.305 -7.189 -8.002 1.00 84.31 218 GLN A O 1
ATOM 1624 N N . VAL A 1 219 ? 2.477 -7.819 -8.019 1.00 90.31 219 VAL A N 1
ATOM 1625 C CA . VAL A 1 219 ? 2.474 -8.541 -6.754 1.00 90.31 219 VAL A CA 1
ATOM 1626 C C . VAL A 1 219 ? 3.307 -7.745 -5.755 1.00 90.31 219 VAL A C 1
ATOM 1628 O O . VAL A 1 219 ? 4.458 -7.418 -6.039 1.00 90.31 219 VAL A O 1
ATOM 1631 N N . LEU A 1 220 ? 2.729 -7.404 -4.604 1.00 91.69 220 LEU A N 1
ATOM 1632 C CA . LEU A 1 220 ? 3.432 -6.720 -3.518 1.00 91.69 220 LEU A CA 1
ATOM 1633 C C . LEU A 1 220 ? 3.675 -7.685 -2.358 1.00 91.69 220 LEU A C 1
ATOM 1635 O O . LEU A 1 220 ? 2.742 -8.384 -1.963 1.00 91.69 220 LEU A O 1
ATOM 1639 N N . PRO A 1 221 ? 4.880 -7.716 -1.767 1.00 93.81 221 PRO A N 1
ATOM 1640 C CA . PRO A 1 221 ? 5.126 -8.542 -0.598 1.00 93.81 221 PRO A CA 1
ATOM 1641 C C . PRO A 1 221 ? 4.405 -7.969 0.630 1.00 93.81 221 PRO A C 1
ATOM 1643 O O . PRO A 1 221 ? 4.400 -6.762 0.880 1.00 93.81 221 PRO A O 1
ATOM 1646 N N . LEU A 1 222 ? 3.837 -8.859 1.439 1.00 94.06 222 LEU A N 1
ATOM 1647 C CA . LEU A 1 222 ? 3.276 -8.557 2.759 1.00 94.06 222 LEU A CA 1
ATOM 1648 C C . LEU A 1 222 ? 4.343 -8.613 3.863 1.00 94.06 222 LEU A C 1
ATOM 1650 O O . LEU A 1 222 ? 4.047 -8.380 5.034 1.00 94.06 222 LEU A O 1
ATOM 1654 N N . THR A 1 223 ? 5.604 -8.883 3.515 1.00 92.62 223 THR A N 1
ATOM 1655 C CA . THR A 1 223 ? 6.726 -8.861 4.457 1.00 92.62 223 THR A CA 1
ATOM 1656 C C . THR A 1 223 ? 6.786 -7.523 5.194 1.00 92.62 223 THR A C 1
ATOM 1658 O O . THR A 1 223 ? 6.921 -6.468 4.581 1.00 92.62 223 THR A O 1
ATOM 1661 N N . GLY A 1 224 ? 6.684 -7.576 6.524 1.00 91.06 224 GLY A N 1
ATOM 1662 C CA . GLY A 1 224 ? 6.677 -6.393 7.386 1.00 91.06 224 GLY A CA 1
ATOM 1663 C C . GLY A 1 224 ? 5.306 -5.722 7.562 1.00 91.06 224 GLY A C 1
ATOM 1664 O O . GLY A 1 224 ? 5.168 -4.871 8.442 1.00 91.06 224 GLY A O 1
ATOM 1665 N N . PHE A 1 225 ? 4.261 -6.155 6.849 1.00 94.69 225 PHE A N 1
ATOM 1666 C CA . PHE A 1 225 ? 2.901 -5.629 7.014 1.00 94.69 225 PHE A CA 1
ATOM 1667 C C . PHE A 1 225 ? 2.420 -5.727 8.467 1.00 94.69 225 PHE A C 1
ATOM 1669 O O . PHE A 1 225 ? 2.026 -4.720 9.050 1.00 94.69 225 PHE A O 1
ATOM 1676 N N . THR A 1 226 ? 2.519 -6.906 9.088 1.00 93.94 226 THR A N 1
ATOM 1677 C CA . THR A 1 226 ? 2.105 -7.121 10.487 1.00 93.94 226 THR A CA 1
ATOM 1678 C C . THR A 1 226 ? 2.853 -6.198 11.446 1.00 93.94 226 THR A C 1
ATOM 1680 O O . THR A 1 226 ? 2.236 -5.565 12.300 1.00 93.94 226 THR A O 1
ATOM 1683 N N . ALA A 1 227 ? 4.168 -6.049 11.257 1.00 93.19 227 ALA A N 1
ATOM 1684 C CA . ALA A 1 227 ? 4.994 -5.167 12.076 1.00 93.19 227 ALA A CA 1
ATOM 1685 C C . ALA A 1 227 ? 4.614 -3.687 11.907 1.00 93.19 227 ALA A C 1
ATOM 1687 O O . ALA A 1 227 ? 4.586 -2.952 12.889 1.00 93.19 227 ALA A O 1
ATOM 1688 N N . ALA A 1 228 ? 4.279 -3.246 10.691 1.00 92.75 228 ALA A N 1
ATOM 1689 C CA . ALA A 1 228 ? 3.800 -1.885 10.454 1.00 92.75 228 ALA A CA 1
ATOM 1690 C C . ALA A 1 228 ? 2.395 -1.673 11.029 1.00 92.75 228 ALA A C 1
ATOM 1692 O O . ALA A 1 228 ? 2.139 -0.658 11.670 1.00 92.75 228 ALA A O 1
ATOM 1693 N N . TYR A 1 229 ? 1.485 -2.626 10.821 1.00 92.50 229 TYR A N 1
ATOM 1694 C CA . TYR A 1 229 ? 0.091 -2.532 11.243 1.00 92.50 229 TYR A CA 1
ATOM 1695 C C . TYR A 1 229 ? -0.060 -2.523 12.769 1.00 92.50 229 TYR A C 1
ATOM 1697 O O . TYR A 1 229 ? -0.757 -1.662 13.313 1.00 92.50 229 TYR A O 1
ATOM 1705 N N . ASP A 1 230 ? 0.628 -3.428 13.469 1.00 91.75 230 ASP A N 1
ATOM 1706 C CA . ASP A 1 230 ? 0.602 -3.510 14.936 1.00 91.75 230 ASP A CA 1
ATOM 1707 C C . ASP A 1 230 ? 1.590 -2.536 15.598 1.00 91.75 230 ASP A C 1
ATOM 1709 O O . ASP A 1 230 ? 1.433 -2.180 16.766 1.00 91.75 230 ASP A O 1
ATOM 1713 N N . GLY A 1 231 ? 2.582 -2.058 14.844 1.00 89.06 231 GLY A N 1
ATOM 1714 C CA . GLY A 1 231 ? 3.602 -1.132 15.315 1.00 89.06 231 GLY A CA 1
ATOM 1715 C C . GLY A 1 231 ? 3.107 0.292 15.570 1.00 89.06 231 GLY A C 1
ATOM 1716 O O . GLY A 1 231 ? 1.945 0.664 15.344 1.00 89.06 231 GLY A O 1
ATOM 1717 N N . LYS A 1 232 ? 4.040 1.117 16.055 1.00 88.69 232 LYS A N 1
ATOM 1718 C CA . LYS A 1 232 ? 3.833 2.559 16.217 1.00 88.69 232 LYS A CA 1
ATOM 1719 C C . LYS A 1 232 ? 3.801 3.232 14.847 1.00 88.69 232 LYS A C 1
ATOM 1721 O O . LYS A 1 232 ? 4.533 2.844 13.940 1.00 88.69 232 LYS A O 1
ATOM 1726 N N . ALA A 1 233 ? 2.953 4.248 14.720 1.00 88.44 233 ALA A N 1
ATOM 1727 C CA . ALA A 1 233 ? 2.968 5.094 13.540 1.00 88.44 233 ALA A CA 1
ATOM 1728 C C . ALA A 1 233 ? 4.299 5.845 13.445 1.00 88.44 233 ALA A C 1
ATOM 1730 O O . ALA A 1 233 ? 4.865 6.248 14.464 1.00 88.44 233 ALA A O 1
ATOM 1731 N N . ILE A 1 234 ? 4.778 6.028 12.220 1.00 89.12 234 ILE A N 1
ATOM 1732 C CA . ILE A 1 234 ? 5.880 6.940 11.951 1.00 89.12 234 ILE A CA 1
ATOM 1733 C C . ILE A 1 234 ? 5.342 8.370 11.950 1.00 89.12 234 ILE A C 1
ATOM 1735 O O . ILE A 1 234 ? 4.193 8.624 11.582 1.00 89.12 234 ILE A O 1
ATOM 1739 N N . ASP A 1 235 ? 6.182 9.303 12.375 1.00 86.94 235 ASP A N 1
ATOM 1740 C CA . ASP A 1 235 ? 5.852 10.719 12.347 1.00 86.94 235 ASP A CA 1
ATOM 1741 C C . ASP A 1 235 ? 5.694 11.219 10.897 1.00 86.94 235 ASP A C 1
ATOM 1743 O O . ASP A 1 235 ? 6.448 10.835 9.996 1.00 86.94 235 ASP A O 1
ATOM 1747 N N . ALA A 1 236 ? 4.704 12.085 10.671 1.00 84.38 236 ALA A N 1
ATOM 1748 C CA . ALA A 1 236 ? 4.359 12.575 9.339 1.00 84.38 236 ALA A CA 1
ATOM 1749 C C . ALA A 1 236 ? 5.500 13.380 8.702 1.00 84.38 236 ALA A C 1
ATOM 1751 O O . ALA A 1 236 ? 5.731 13.264 7.496 1.00 84.38 236 ALA A O 1
ATOM 1752 N N . LYS A 1 237 ? 6.248 14.153 9.501 1.00 88.31 237 LYS A N 1
ATOM 1753 C CA . LYS A 1 237 ? 7.406 14.905 9.009 1.00 88.31 237 LYS A CA 1
ATOM 1754 C C . LYS A 1 237 ? 8.526 13.951 8.603 1.00 88.31 237 LYS A C 1
ATOM 1756 O O . LYS A 1 237 ? 9.080 14.091 7.519 1.00 88.31 237 LYS A O 1
ATOM 1761 N N . THR A 1 238 ? 8.802 12.941 9.423 1.00 88.56 238 THR A N 1
ATOM 1762 C CA . THR A 1 238 ? 9.803 11.906 9.115 1.00 88.56 238 THR A CA 1
ATOM 1763 C C . THR A 1 238 ? 9.466 11.162 7.822 1.00 88.56 238 THR A C 1
ATOM 1765 O O . THR A 1 238 ? 10.341 10.934 6.986 1.00 88.56 238 THR A O 1
ATOM 1768 N N . PHE A 1 239 ? 8.190 10.819 7.620 1.00 86.69 239 PHE A N 1
ATOM 1769 C CA . PHE A 1 239 ? 7.731 10.218 6.370 1.00 86.69 239 PHE A CA 1
ATOM 1770 C C . PHE A 1 239 ? 7.925 11.157 5.174 1.00 86.69 239 PHE A C 1
ATOM 1772 O O . PHE A 1 239 ? 8.473 10.741 4.154 1.00 86.69 239 PHE A O 1
ATOM 1779 N N . ALA A 1 240 ? 7.523 12.424 5.300 1.00 87.44 240 ALA A N 1
ATOM 1780 C CA . ALA A 1 240 ? 7.666 13.419 4.240 1.00 87.44 240 ALA A CA 1
ATOM 1781 C C . ALA A 1 240 ? 9.137 13.659 3.857 1.00 87.44 240 ALA A C 1
ATOM 1783 O O . ALA A 1 240 ? 9.468 13.679 2.671 1.00 87.44 240 ALA A O 1
ATOM 1784 N N . ASP A 1 241 ? 10.028 13.769 4.845 1.00 90.62 241 ASP A N 1
ATOM 1785 C CA . ASP A 1 241 ? 11.469 13.925 4.631 1.00 90.62 241 ASP A CA 1
ATOM 1786 C C . ASP A 1 241 ? 12.059 12.691 3.925 1.00 90.62 241 ASP A C 1
ATOM 1788 O O . ASP A 1 241 ? 12.810 12.825 2.957 1.00 90.62 241 ASP A O 1
ATOM 1792 N N . GLY A 1 242 ? 11.658 11.483 4.342 1.00 88.12 242 GLY A N 1
ATOM 1793 C CA . GLY A 1 242 ? 12.060 10.234 3.690 1.00 88.12 242 GLY A CA 1
ATOM 1794 C C . GLY A 1 242 ? 11.584 10.139 2.237 1.00 88.12 242 GLY A C 1
ATOM 1795 O O . GLY A 1 242 ? 12.355 9.767 1.351 1.00 88.12 242 GLY A O 1
ATOM 1796 N N . ARG A 1 243 ? 10.339 10.545 1.959 1.00 88.00 243 ARG A N 1
ATOM 1797 C CA . ARG A 1 243 ? 9.799 10.625 0.593 1.00 88.00 243 ARG A CA 1
ATOM 1798 C C . ARG A 1 243 ? 10.559 11.628 -0.261 1.00 88.00 243 ARG A C 1
ATOM 1800 O O . ARG A 1 243 ? 10.897 11.314 -1.398 1.00 88.00 243 ARG A O 1
ATOM 1807 N N . LYS A 1 244 ? 10.867 12.806 0.282 1.00 90.56 244 LYS A N 1
ATOM 1808 C CA . LYS A 1 244 ? 11.659 13.823 -0.416 1.00 90.56 244 LYS A CA 1
ATOM 1809 C C . LYS A 1 244 ? 13.041 13.289 -0.798 1.00 90.56 244 LYS A C 1
ATOM 1811 O O . LYS A 1 244 ? 13.442 13.442 -1.949 1.00 90.56 244 LYS A O 1
ATOM 1816 N N . ALA A 1 245 ? 13.729 12.623 0.129 1.00 90.81 245 ALA A N 1
ATOM 1817 C CA . ALA A 1 245 ? 15.031 12.014 -0.135 1.00 90.81 245 ALA A CA 1
ATOM 1818 C C . ALA A 1 245 ? 14.953 10.920 -1.217 1.00 90.81 245 ALA A C 1
ATOM 1820 O O . ALA A 1 245 ? 15.777 10.897 -2.131 1.00 90.81 245 ALA A O 1
ATOM 1821 N N . LEU A 1 246 ? 13.925 10.063 -1.168 1.00 87.75 246 LEU A N 1
ATOM 1822 C CA . LEU A 1 246 ? 13.683 9.040 -2.190 1.00 87.75 246 LEU A CA 1
ATOM 1823 C C . LEU A 1 246 ? 13.498 9.662 -3.582 1.00 87.75 246 LEU A C 1
ATOM 1825 O O . LEU A 1 246 ? 14.126 9.221 -4.543 1.00 87.75 246 LEU A O 1
ATOM 1829 N N . TYR A 1 247 ? 12.682 10.712 -3.699 1.00 88.38 247 TYR A N 1
ATOM 1830 C CA . TYR A 1 247 ? 12.470 11.395 -4.976 1.00 88.38 247 TYR A CA 1
ATOM 1831 C C . TYR A 1 247 ? 13.743 12.048 -5.522 1.00 88.38 247 TYR A C 1
ATOM 1833 O O . TYR A 1 247 ? 14.018 11.936 -6.716 1.00 88.38 247 TYR A O 1
ATOM 1841 N N . GLN A 1 248 ? 14.552 12.668 -4.660 1.00 92.25 248 GLN A N 1
ATOM 1842 C CA . GLN A 1 248 ? 15.845 13.237 -5.053 1.00 92.25 248 GLN A CA 1
ATOM 1843 C C . GLN A 1 248 ? 16.801 12.163 -5.589 1.00 92.25 248 GLN A C 1
ATOM 1845 O O . GLN A 1 248 ? 17.490 12.388 -6.585 1.00 92.25 248 GLN A O 1
ATOM 1850 N N . GLN A 1 249 ? 16.810 10.977 -4.975 1.00 89.69 249 GLN A N 1
ATOM 1851 C CA . GLN A 1 249 ? 17.607 9.848 -5.447 1.00 89.69 249 GLN A CA 1
ATOM 1852 C C . 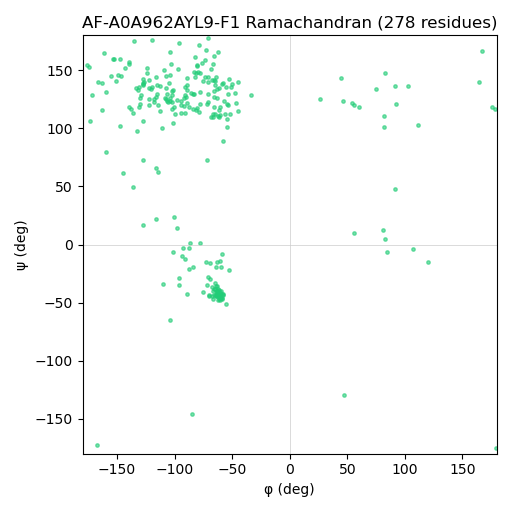GLN A 1 249 ? 17.125 9.338 -6.812 1.00 89.69 249 GLN A C 1
ATOM 1854 O O . GLN A 1 249 ? 17.943 9.087 -7.695 1.00 89.69 249 GLN A O 1
ATOM 1859 N N . ILE A 1 250 ? 15.810 9.215 -7.014 1.00 89.69 250 ILE A N 1
ATOM 1860 C CA . ILE A 1 250 ? 15.238 8.805 -8.306 1.00 89.69 250 ILE A CA 1
ATOM 1861 C C . ILE A 1 250 ? 15.614 9.807 -9.405 1.00 89.69 250 ILE A C 1
ATOM 1863 O O . ILE A 1 250 ? 16.023 9.407 -10.495 1.00 89.69 250 ILE A O 1
ATOM 1867 N N . GLU A 1 251 ? 15.542 11.108 -9.118 1.00 90.12 251 GLU A N 1
ATOM 1868 C CA . GLU A 1 251 ? 15.934 12.140 -10.077 1.00 90.12 251 GLU A CA 1
ATOM 1869 C C . GLU A 1 251 ? 17.428 12.067 -10.429 1.00 90.12 251 GLU A C 1
ATOM 1871 O O . GLU A 1 251 ? 17.787 12.149 -11.608 1.00 90.12 251 GLU A O 1
ATOM 1876 N N . ALA A 1 252 ? 18.295 11.883 -9.430 1.00 92.06 252 ALA A N 1
ATOM 1877 C CA . ALA A 1 252 ? 19.731 11.719 -9.642 1.00 92.06 252 ALA A CA 1
ATOM 1878 C C . ALA A 1 252 ? 20.035 10.486 -10.509 1.00 92.06 252 ALA A C 1
ATOM 1880 O O . ALA A 1 252 ? 20.761 10.590 -11.500 1.00 92.06 252 ALA A O 1
ATOM 1881 N N . ASN A 1 253 ? 19.405 9.349 -10.204 1.00 90.69 253 ASN A N 1
ATOM 1882 C CA . ASN A 1 253 ? 19.537 8.117 -10.981 1.00 90.69 253 ASN A CA 1
ATOM 1883 C C . ASN A 1 253 ? 19.076 8.309 -12.432 1.00 90.69 253 ASN A C 1
ATOM 1885 O O . ASN A 1 253 ? 19.727 7.830 -13.359 1.00 90.69 253 ASN A O 1
ATOM 1889 N N . ARG A 1 254 ? 17.984 9.053 -12.647 1.00 88.19 254 ARG A N 1
ATOM 1890 C CA . ARG A 1 254 ? 17.477 9.365 -13.988 1.00 88.19 254 ARG A CA 1
ATOM 1891 C C . ARG A 1 254 ? 18.475 10.195 -14.795 1.00 88.19 254 ARG A C 1
ATOM 1893 O O . ARG A 1 254 ? 18.688 9.904 -15.969 1.00 88.19 254 ARG A O 1
ATOM 1900 N N . LYS A 1 255 ? 19.085 11.218 -14.186 1.00 91.94 255 LYS A N 1
ATOM 1901 C CA . LYS A 1 255 ? 20.111 12.045 -14.847 1.00 91.94 255 LYS A CA 1
ATOM 1902 C C . LYS A 1 255 ? 21.325 11.203 -15.240 1.00 91.94 255 LYS A C 1
ATOM 1904 O O . LYS A 1 255 ? 21.739 11.258 -16.394 1.00 91.94 255 LYS A O 1
ATOM 1909 N N . ALA A 1 256 ? 21.812 10.366 -14.325 1.00 91.44 256 ALA A N 1
ATOM 1910 C CA . ALA A 1 256 ? 22.928 9.462 -14.592 1.00 91.44 256 ALA A CA 1
ATOM 1911 C C . ALA A 1 256 ? 22.614 8.464 -15.723 1.00 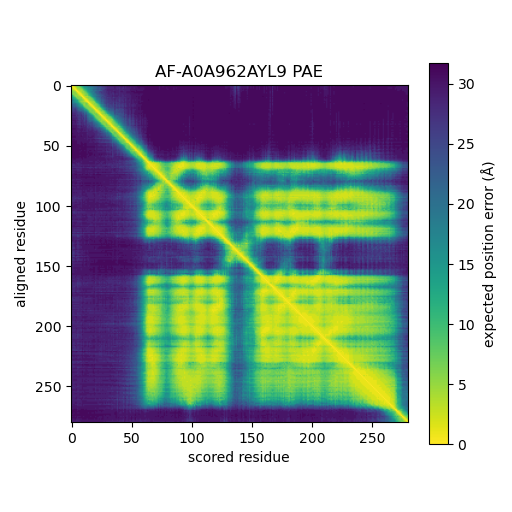91.44 256 ALA A C 1
ATOM 1913 O O . ALA A 1 256 ? 23.429 8.273 -16.622 1.00 91.44 256 ALA A O 1
ATOM 1914 N N . ALA A 1 257 ? 21.414 7.876 -15.736 1.00 89.12 257 ALA A N 1
ATOM 1915 C CA . ALA A 1 257 ? 20.995 6.957 -16.795 1.00 89.12 257 ALA A CA 1
ATOM 1916 C C . ALA A 1 257 ? 20.914 7.642 -18.171 1.00 89.12 257 ALA A C 1
ATOM 1918 O O . ALA A 1 257 ? 21.329 7.066 -19.176 1.00 89.12 257 ALA A O 1
ATOM 1919 N N . LEU A 1 258 ? 20.415 8.883 -18.232 1.00 91.38 258 LEU A N 1
ATOM 1920 C CA . LEU A 1 258 ? 20.376 9.664 -19.473 1.00 91.38 258 LEU A CA 1
ATOM 1921 C C . LEU A 1 258 ? 21.780 9.973 -20.000 1.00 91.38 258 LEU A C 1
ATOM 1923 O O . LEU A 1 258 ? 22.021 9.852 -21.200 1.00 91.38 258 LEU A O 1
ATOM 1927 N N . GLU A 1 259 ? 22.708 10.337 -19.118 1.00 93.00 259 GLU A N 1
ATOM 1928 C CA . GLU A 1 259 ? 24.101 10.586 -19.486 1.00 93.00 259 GLU A CA 1
ATOM 1929 C C . GLU A 1 259 ? 24.792 9.315 -20.001 1.00 93.00 259 GLU A C 1
ATOM 1931 O O . GLU A 1 259 ? 25.434 9.348 -21.051 1.00 93.00 259 GLU A O 1
ATOM 1936 N N . GLN A 1 260 ? 24.581 8.175 -19.337 1.00 90.06 260 GLN A N 1
ATOM 1937 C CA . GLN A 1 260 ? 25.087 6.878 -19.795 1.00 90.06 260 GLN A CA 1
ATOM 1938 C C . GLN A 1 260 ? 24.525 6.491 -21.167 1.00 90.06 260 GLN A C 1
ATOM 1940 O O . GLN A 1 260 ? 25.283 6.071 -22.042 1.00 90.06 260 GLN A O 1
ATOM 1945 N N . MET A 1 261 ? 23.219 6.670 -21.391 1.00 89.50 261 MET A N 1
ATOM 1946 C CA . MET A 1 261 ? 22.615 6.423 -22.704 1.00 89.50 261 MET A CA 1
ATOM 1947 C C . MET A 1 261 ? 23.188 7.354 -23.777 1.00 89.50 261 MET A C 1
ATOM 1949 O O . MET A 1 261 ? 23.440 6.906 -24.893 1.00 89.50 261 MET A O 1
ATOM 1953 N N . ARG A 1 262 ? 23.451 8.626 -23.447 1.00 92.00 262 ARG A N 1
ATOM 1954 C CA . ARG A 1 262 ? 24.092 9.586 -24.359 1.00 92.00 262 ARG A CA 1
ATOM 1955 C C . ARG A 1 262 ? 25.492 9.114 -24.763 1.00 92.00 262 ARG A C 1
ATOM 1957 O O . ARG A 1 262 ? 25.785 9.061 -25.952 1.00 92.00 262 ARG A O 1
ATOM 1964 N N . MET A 1 263 ? 26.317 8.697 -23.800 1.00 91.06 263 MET A N 1
ATOM 1965 C CA . MET A 1 263 ? 27.667 8.175 -24.062 1.00 91.06 263 MET A CA 1
ATOM 1966 C C . MET A 1 263 ? 27.642 6.891 -24.905 1.00 91.06 263 MET A C 1
ATOM 1968 O O . MET A 1 263 ? 28.444 6.737 -25.822 1.00 91.06 263 MET A O 1
ATOM 1972 N N . GLN A 1 264 ? 26.698 5.979 -24.645 1.00 88.06 264 GLN A N 1
ATOM 1973 C CA . GLN A 1 264 ? 26.533 4.756 -25.442 1.00 88.06 264 GLN A CA 1
ATOM 1974 C C . GLN A 1 264 ? 26.104 5.058 -26.882 1.00 88.06 264 GLN A C 1
ATOM 1976 O O . GLN A 1 264 ? 26.590 4.414 -27.811 1.00 88.06 264 GLN A O 1
ATOM 1981 N N . GLN A 1 265 ? 25.231 6.050 -27.082 1.00 87.00 265 GLN A N 1
ATOM 1982 C CA . GLN A 1 265 ? 24.826 6.514 -28.411 1.00 87.00 265 GLN A CA 1
ATOM 1983 C C . GLN A 1 265 ? 25.974 7.194 -29.162 1.00 87.00 265 GLN A C 1
ATOM 1985 O O . GLN A 1 265 ? 26.085 7.028 -30.372 1.00 87.00 265 GLN A O 1
ATOM 1990 N N . GLU A 1 266 ? 26.840 7.940 -28.474 1.00 86.38 266 GLU A N 1
ATOM 1991 C CA . GLU A 1 266 ? 28.056 8.505 -29.073 1.00 86.38 266 GLU A CA 1
ATOM 1992 C C . GLU A 1 266 ? 29.048 7.403 -29.469 1.00 86.38 266 GLU A C 1
ATOM 1994 O O . GLU A 1 266 ? 29.589 7.442 -30.570 1.00 86.38 266 GLU A O 1
ATOM 1999 N N . ALA A 1 267 ? 29.207 6.367 -28.639 1.00 78.12 267 ALA A N 1
ATOM 2000 C CA . ALA A 1 267 ? 30.084 5.230 -28.924 1.00 78.12 267 ALA A CA 1
ATOM 2001 C C . ALA A 1 267 ? 29.569 4.303 -30.046 1.00 78.12 267 ALA A C 1
ATOM 2003 O O . ALA A 1 267 ? 30.366 3.672 -30.735 1.00 78.12 267 ALA A O 1
ATOM 2004 N N . THR A 1 268 ? 28.250 4.208 -30.256 1.00 71.94 268 THR A N 1
ATOM 2005 C CA . THR A 1 268 ? 27.645 3.390 -31.333 1.00 71.94 268 THR A CA 1
ATOM 2006 C C . THR A 1 268 ? 27.436 4.143 -32.645 1.00 71.94 268 THR A C 1
ATOM 2008 O O . THR A 1 268 ? 27.199 3.506 -33.669 1.00 71.94 268 THR A O 1
ATOM 2011 N N . LYS A 1 269 ? 27.560 5.476 -32.656 1.00 64.31 269 LYS A N 1
ATOM 2012 C CA . LYS A 1 269 ? 27.520 6.294 -33.881 1.00 64.31 269 LYS A CA 1
ATOM 2013 C C . LYS A 1 269 ? 28.826 6.273 -34.684 1.00 64.31 269 LYS A C 1
ATOM 2015 O O . LYS A 1 269 ? 28.868 6.888 -35.746 1.00 64.31 269 LYS A O 1
ATOM 2020 N N . ASP A 1 270 ? 29.841 5.528 -34.239 1.00 58.06 270 ASP A N 1
ATOM 2021 C CA . ASP A 1 270 ? 31.119 5.385 -34.944 1.00 58.06 270 ASP A CA 1
ATOM 2022 C C . ASP A 1 270 ? 31.413 3.955 -35.480 1.00 58.06 270 ASP A C 1
ATOM 2024 O O . ASP A 1 270 ? 32.397 3.326 -35.087 1.00 58.06 270 ASP A O 1
ATOM 2028 N N . PRO A 1 271 ? 30.604 3.396 -36.411 1.00 51.22 271 PRO A N 1
ATOM 2029 C CA . PRO A 1 271 ? 30.996 2.244 -37.223 1.00 51.22 271 PRO A CA 1
ATOM 2030 C C . PRO A 1 271 ? 31.450 2.646 -38.643 1.00 51.22 271 PRO A C 1
ATOM 2032 O O . PRO A 1 271 ? 31.391 1.828 -39.557 1.00 51.22 271 PRO A O 1
ATOM 2035 N N . ALA A 1 272 ? 31.909 3.887 -38.864 1.00 51.25 272 ALA A N 1
ATOM 2036 C CA . ALA A 1 272 ? 32.244 4.406 -40.201 1.00 51.25 272 ALA A CA 1
ATOM 2037 C C . ALA A 1 272 ? 33.732 4.760 -40.412 1.00 51.25 272 ALA A C 1
ATOM 2039 O O . ALA A 1 272 ? 34.066 5.507 -41.331 1.00 51.25 272 ALA A O 1
ATOM 2040 N N . LYS A 1 273 ? 34.654 4.195 -39.615 1.00 47.59 273 LYS A N 1
ATOM 2041 C CA . LYS A 1 273 ? 36.111 4.329 -39.845 1.00 47.59 273 LYS A CA 1
ATOM 2042 C C . LYS A 1 273 ? 36.911 3.022 -39.897 1.00 47.59 273 LYS A C 1
ATOM 2044 O O . LYS A 1 273 ? 38.138 3.054 -39.844 1.00 47.59 273 LYS A O 1
ATOM 2049 N N . LYS A 1 274 ? 36.251 1.870 -40.070 1.00 45.88 274 LYS A N 1
ATOM 2050 C CA . LYS A 1 274 ? 36.915 0.585 -40.377 1.00 45.88 274 LYS A CA 1
ATOM 2051 C C . LYS A 1 274 ? 36.200 -0.211 -41.473 1.00 45.88 274 LYS A C 1
ATOM 2053 O O . LYS A 1 274 ? 35.944 -1.394 -41.317 1.00 45.88 274 LYS A O 1
ATOM 2058 N N . ALA A 1 275 ? 35.883 0.434 -42.588 1.00 49.00 275 ALA A N 1
ATOM 2059 C CA . ALA A 1 275 ? 35.666 -0.260 -43.856 1.00 49.00 275 ALA A CA 1
ATOM 2060 C C . ALA A 1 275 ? 35.815 0.740 -45.009 1.00 49.00 275 ALA A C 1
ATOM 2062 O O . ALA A 1 275 ? 34.835 1.242 -45.546 1.00 49.00 275 ALA A O 1
ATOM 2063 N N . ALA A 1 276 ? 37.055 1.047 -45.384 1.00 41.47 276 ALA A N 1
ATOM 2064 C CA . ALA A 1 276 ? 37.351 1.520 -46.731 1.00 41.47 276 ALA A CA 1
ATOM 2065 C C . ALA A 1 276 ? 38.530 0.694 -47.274 1.00 41.47 276 ALA A C 1
ATOM 2067 O O . ALA A 1 276 ? 39.449 0.383 -46.513 1.00 41.47 276 ALA A O 1
ATOM 2068 N N . PRO A 1 277 ? 38.451 0.243 -48.536 1.00 49.22 277 PRO A N 1
ATOM 2069 C CA . PRO A 1 277 ? 39.053 -1.000 -49.000 1.00 49.22 277 PRO A CA 1
ATOM 2070 C C . PRO A 1 277 ? 40.530 -0.836 -49.360 1.00 49.22 277 PRO A C 1
ATOM 2072 O O . PRO A 1 277 ? 40.945 0.202 -49.875 1.00 49.22 277 PRO A O 1
ATOM 2075 N N . ALA A 1 278 ? 41.302 -1.904 -49.159 1.00 49.50 278 ALA A N 1
ATOM 2076 C CA . ALA A 1 278 ? 42.613 -2.064 -49.772 1.00 49.50 278 ALA A CA 1
ATOM 2077 C C . ALA A 1 278 ? 42.463 -1.960 -51.301 1.00 49.50 278 ALA A C 1
ATOM 2079 O O . ALA A 1 278 ? 41.817 -2.805 -51.926 1.00 49.50 278 ALA A O 1
ATOM 2080 N N . LYS A 1 279 ? 43.014 -0.896 -51.896 1.00 49.69 279 LYS A N 1
ATOM 2081 C CA . LYS A 1 279 ? 43.143 -0.768 -53.350 1.00 49.69 279 LYS A CA 1
ATOM 2082 C C . LYS A 1 279 ? 44.412 -1.489 -53.810 1.00 49.69 279 LYS A C 1
ATOM 2084 O O . LYS A 1 279 ? 45.472 -1.296 -53.220 1.00 49.69 279 LYS A O 1
ATOM 2089 N N . LYS A 1 280 ? 44.218 -2.334 -54.826 1.00 44.69 280 LYS A N 1
ATOM 2090 C CA . LYS A 1 280 ? 45.230 -2.918 -55.715 1.00 44.69 280 LYS A CA 1
ATOM 2091 C C . LYS A 1 280 ? 45.981 -1.842 -56.488 1.00 44.69 280 LYS A C 1
ATOM 2093 O O . LYS A 1 280 ? 45.343 -0.803 -56.775 1.00 44.69 280 LYS A O 1
#

Secondary structure (DSSP, 8-state):
----------------------------------------------------PPPP--------S-EEEEEEEEEPPSSTTPPPEEEEEEEEEEEEE-TTS-EEEEEEEEEETTT--EEEEEEEEPP---SSPPPTT--TTSPPP--S--SSS------EEEEETT-S-EEEEEEEEE-SSEEEEEEEE-HHHHHHHHH-SEEEEEEEPTTS-EEEEEEEE-TTHHHHHHSPPPPHHHHHHHHHHHHHHHHHHHHHHHHHHHHHHHHHS--SSS------